Protein AF-A0A101V9L5-F1 (afdb_monomer)

Foldseek 3Di:
DKDKDFLVPDDAQDFFQAFWAALAQRHGLGGHRDGDDPVSSVSVVVVPGGITIGDDDDPDDDDDDDPVVVLLVQQPDPLVSVLVVLQLSLLSRQLNCLLPPAFDDCPSVLVNLVSLLVVLVVDLPNLVVLLLGDDPPCLLQSLLSNLLSLLLNLCVLVVHDPVLNSLLNLLSNQLQSLCSVQDPCLVVPQDDDDPVSVVSSLCSLVSSLVSCCVRPVPDDCSSNLLSNPLQAFQCLPGDDRSDHNPSRDPSSLSSNLSSQLSVQQDDDSHDDHDQNVVSLVVLCVSCVVRRGPNVSSQSSQQSDQSADFQWWFQKPVRWIFTFHAQDGSCNQFTWTQTPPPSDIDTSVVVVPIGGPDTDDDD

Sequence (362 aa):
MYIATQFSKLQKGMKLSKPIRTSVSYSVLLAEGTVINEKHLNYLYNKSLDTIYIKVEDGTLKKVLGDEIKVLDALPDCRTKEAYLDILCTMHNIFTIGREDKEIDFKPVDDVVKKLITEVTISEDMVMQLTSFRSYHEYTLTHSINVALLAVFLGHVLKLPMSLLRIIAYGGLLHDIGKLRVPAEILNKPGPLNEEELVVIRMHPIYGYEMMKEKAPKLDERFLDIILHHHEKTDGSGYPEGISGEDLSLPARIVAVADVYDALSSTRSYRQRMLPHESIEYLFVDACRKHLDEDMVKAFIHGVTIYPAGTKVELTNGQRGSVIGFQEFFPMRPTIRLEDTSEIINLLYMPNVLIKNIIHQS

Nearest PDB structures (foldseek):
  4r8z-assembly1_B  TM=7.663E-01  e=3.887E-09  Pseudomonas aeruginosa PAO1
  4me4-assembly1_B  TM=6.298E-01  e=3.366E-09  Persephonella marina EX-H1
  5z7c-assembly1_A  TM=6.243E-01  e=5.946E-04  Vibrio cholerae O1 biovar El Tor str. N16961
  1jv6-assembly1_A  TM=2.668E-01  e=2.060E+00  Halobacterium salinarum
  1x0i-assembly1_1  TM=2.526E-01  e=3.023E+00  Halobacterium salinarum

Mean predicted aligned error: 12.52 Å

Solvent-accessible surface area (backbone atoms only — not comparable to full-atom values): 20129 Å² total; per-residue (Å²): 123,79,36,82,40,52,64,91,71,72,50,73,71,45,54,33,79,52,53,40,49,44,72,61,77,64,46,77,76,38,57,55,66,42,64,36,40,71,69,56,52,54,57,50,61,77,60,73,59,82,64,46,67,48,48,76,93,78,90,68,91,76,89,81,78,67,71,62,54,66,43,63,74,73,54,93,49,72,66,60,53,53,54,51,51,53,40,51,54,51,50,51,27,51,62,48,39,66,73,44,102,54,74,63,80,56,66,66,52,53,55,37,44,52,49,52,52,50,52,42,76,73,34,67,73,51,51,64,53,57,62,69,55,73,47,93,86,52,57,68,65,54,45,22,50,37,17,13,51,45,18,30,43,41,36,52,72,69,64,53,54,69,74,55,38,50,37,29,26,52,14,24,50,42,30,65,56,9,49,76,78,44,56,66,72,67,78,67,47,91,68,86,74,53,73,70,54,46,55,55,57,60,42,20,23,57,44,20,30,54,50,41,55,69,42,42,72,85,59,69,67,73,26,44,50,20,15,35,37,37,56,34,12,37,68,27,84,30,36,78,85,36,51,32,52,83,78,45,51,68,57,18,48,38,32,28,54,21,42,52,48,47,62,39,53,35,71,48,104,84,41,82,51,42,54,67,68,57,35,49,52,48,49,53,52,36,23,76,68,28,44,38,50,53,66,54,48,52,50,38,52,54,64,47,76,71,62,52,68,67,42,35,34,32,32,65,84,71,50,46,27,30,26,72,40,65,44,90,79,34,44,91,31,36,28,31,33,28,70,90,76,63,48,77,46,52,32,70,84,34,84,90,49,45,82,66,42,78,58,77,86,127

Secondary structure (DSSP, 8-state):
--EEE-GGG--TTPBPSS-EE-TTT--EEE-TTPBP-HHHHHHHHTTT-S-EEE--SSS-----S-TTHHHHTT-S-HHHHHHHHHHHHHHHHHHHHTTTTSPP--HHHHHHHHHHHHHHHH-HHHHHHHHH---SS-HHHHHHHHHHHHHHHHHHHTT--HHHHHHHHHHHHHTTGGGGGS-HHHHT-SS---HHHHHHHHTHHHHHHHHHHHH-TTS-HHHHHHHHHTT--TTS--SSS---GGGS-HHHHHHHHHHHHHHHSS-BTTBPPPPHHHHHHHHHHHHHTTSS-HHHHHHHHHH--SS-TT-EEEETTS-EEEEEEEETTEEEEEEEEETTT--EEEGGG-TT--EEEE----

pLDDT: mean 75.65, std 19.73, range [27.66, 97.5]

Radius of gyration: 22.36 Å; Cα contacts (8 Å, |Δi|>4): 564; chains: 1; bounding box: 67×44×54 Å

Structure (mmCIF, N/CA/C/O backbone):
data_AF-A0A101V9L5-F1
#
_entry.id   AF-A0A101V9L5-F1
#
loop_
_atom_site.group_PDB
_atom_site.id
_atom_site.type_symbol
_atom_site.label_atom_id
_atom_site.label_alt_id
_atom_site.label_comp_id
_atom_site.label_asym_id
_atom_site.label_entity_id
_atom_site.label_seq_id
_atom_site.pdbx_PDB_ins_code
_atom_site.Cartn_x
_atom_site.Cartn_y
_atom_site.Cartn_z
_atom_site.occupancy
_atom_site.B_iso_or_equiv
_atom_site.auth_seq_id
_atom_site.auth_comp_id
_atom_site.auth_asym_id
_atom_site.auth_atom_id
_atom_site.pdbx_PDB_model_num
ATOM 1 N N . MET A 1 1 ? 17.833 10.496 18.470 1.00 28.59 1 MET A N 1
ATOM 2 C CA . MET A 1 1 ? 17.089 11.650 17.928 1.00 28.59 1 MET A CA 1
ATOM 3 C C . MET A 1 1 ? 17.929 12.394 16.896 1.00 28.59 1 MET A C 1
ATOM 5 O O . MET A 1 1 ? 18.833 13.145 17.253 1.00 28.59 1 MET A O 1
ATOM 9 N N . TYR A 1 2 ? 17.683 12.104 15.621 1.00 30.62 2 TYR A N 1
ATOM 10 C CA . TYR A 1 2 ? 18.254 12.825 14.484 1.00 30.62 2 TYR A CA 1
ATOM 11 C C . TYR A 1 2 ? 17.473 14.123 14.287 1.00 30.62 2 TYR A C 1
ATOM 13 O O . TYR A 1 2 ? 16.249 14.119 14.383 1.00 30.62 2 TYR A O 1
ATOM 21 N N . ILE A 1 3 ? 18.168 15.224 14.029 1.00 32.09 3 ILE A N 1
ATOM 22 C CA . ILE A 1 3 ? 17.556 16.496 13.659 1.00 32.09 3 ILE A CA 1
ATOM 23 C C . ILE A 1 3 ? 17.945 16.747 12.203 1.00 32.09 3 ILE A C 1
ATOM 25 O O . ILE A 1 3 ? 19.130 16.846 11.877 1.00 32.09 3 ILE A O 1
ATOM 29 N N . ALA A 1 4 ? 16.950 16.827 11.320 1.00 34.88 4 ALA A N 1
ATOM 30 C CA . ALA A 1 4 ? 17.141 17.429 10.010 1.00 34.88 4 ALA A CA 1
ATOM 31 C C . ALA A 1 4 ? 17.492 18.904 10.233 1.00 34.88 4 ALA A C 1
ATOM 33 O O . ALA A 1 4 ? 16.768 19.639 10.910 1.00 34.88 4 ALA A O 1
ATOM 34 N N . THR A 1 5 ? 18.641 19.330 9.729 1.00 39.50 5 THR A N 1
ATOM 35 C CA . THR A 1 5 ? 19.092 20.707 9.862 1.00 39.50 5 THR A CA 1
ATOM 36 C C . THR A 1 5 ? 19.497 21.214 8.490 1.00 39.50 5 THR A C 1
ATOM 38 O O . THR A 1 5 ? 20.197 20.529 7.743 1.00 39.50 5 THR A O 1
ATOM 41 N N . 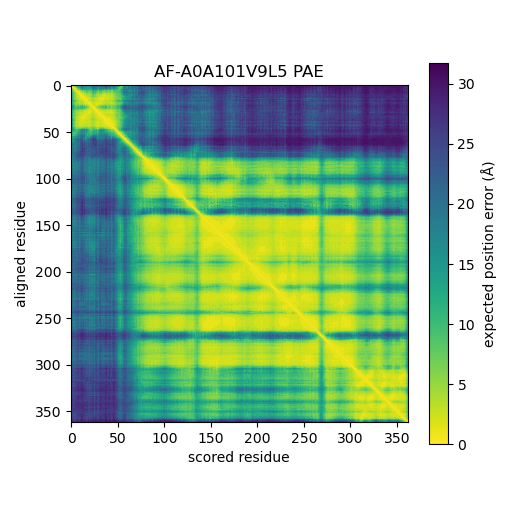GLN A 1 6 ? 19.066 22.423 8.127 1.00 44.72 6 GLN A N 1
ATOM 42 C CA . GLN A 1 6 ? 19.682 23.070 6.976 1.00 44.72 6 GLN A CA 1
ATOM 43 C C . GLN A 1 6 ? 21.151 23.323 7.279 1.00 44.72 6 GLN A C 1
ATOM 45 O O . GLN A 1 6 ? 21.532 23.618 8.418 1.00 44.72 6 GLN A O 1
ATOM 50 N N . PHE A 1 7 ? 21.960 23.273 6.224 1.00 51.03 7 PHE A N 1
ATOM 51 C CA . PHE A 1 7 ? 23.372 23.625 6.263 1.00 51.03 7 PHE A CA 1
ATOM 52 C C . PHE A 1 7 ? 23.638 24.938 7.036 1.00 51.03 7 PHE A C 1
ATOM 54 O O . PHE A 1 7 ? 24.602 25.029 7.792 1.00 51.03 7 PHE A O 1
ATOM 61 N N . SER A 1 8 ? 22.720 25.909 6.945 1.00 49.88 8 SER A N 1
ATOM 62 C CA . SER A 1 8 ? 22.754 27.216 7.622 1.00 49.88 8 SER A CA 1
ATOM 63 C C . SER A 1 8 ? 22.844 27.179 9.157 1.00 49.88 8 SER A C 1
ATOM 65 O O . SER A 1 8 ? 23.142 28.199 9.777 1.00 49.88 8 SER A O 1
ATOM 67 N N . LYS A 1 9 ? 22.601 26.028 9.791 1.00 54.06 9 LYS A N 1
ATOM 68 C CA . LYS A 1 9 ? 22.605 25.860 11.254 1.00 54.06 9 LYS A CA 1
ATOM 69 C C . LYS A 1 9 ? 23.823 25.137 11.820 1.00 54.06 9 LYS A C 1
ATOM 71 O O . LYS A 1 9 ? 23.956 25.047 13.040 1.00 54.06 9 LYS A O 1
ATOM 76 N N . LEU A 1 10 ? 24.681 24.587 10.968 1.00 64.12 10 LEU A N 1
ATOM 77 C CA . LEU A 1 10 ? 25.942 23.992 11.396 1.00 64.12 10 LEU A CA 1
ATOM 78 C C . LEU A 1 10 ? 26.853 25.093 11.948 1.00 64.12 10 LEU A C 1
ATOM 80 O O . LEU A 1 10 ? 27.191 26.039 11.241 1.00 64.12 10 LEU A O 1
ATOM 84 N N . GLN A 1 11 ? 27.271 24.964 13.207 1.00 64.75 11 GLN A N 1
ATOM 85 C CA . GLN A 1 11 ? 28.176 25.920 13.842 1.00 64.75 11 GLN A CA 1
ATOM 86 C C . GLN A 1 11 ? 29.507 25.268 14.198 1.00 64.75 11 GLN A C 1
ATOM 88 O O . GLN A 1 11 ? 29.605 24.076 14.503 1.00 64.75 11 GLN A O 1
ATOM 93 N N . LYS A 1 12 ? 30.552 26.091 14.176 1.00 73.75 12 LYS A N 1
ATOM 94 C CA . LYS A 1 12 ? 31.882 25.729 14.659 1.00 73.75 12 LYS A CA 1
ATOM 95 C C . LYS A 1 12 ? 31.795 25.228 16.105 1.00 73.75 12 LYS A C 1
ATOM 97 O O . LYS A 1 12 ? 31.137 25.844 16.935 1.00 73.75 12 LYS A O 1
ATOM 102 N N . GLY A 1 13 ? 32.477 24.125 16.397 1.00 64.94 13 GLY A N 1
ATOM 103 C CA . GLY A 1 13 ? 32.522 23.512 17.727 1.00 64.94 13 GLY A CA 1
ATOM 104 C C . GLY A 1 13 ? 31.500 22.398 17.962 1.00 64.94 13 GLY A C 1
ATOM 105 O O . GLY A 1 13 ? 31.660 21.643 18.915 1.00 64.94 13 GLY A O 1
ATOM 106 N N . MET A 1 14 ? 30.506 22.222 17.084 1.00 68.81 14 MET A N 1
ATOM 107 C CA . MET A 1 14 ? 29.594 21.075 17.162 1.00 68.81 14 MET A CA 1
ATOM 108 C C . MET A 1 14 ? 30.342 19.767 16.875 1.00 68.81 14 MET A C 1
ATOM 110 O O . MET A 1 14 ? 31.134 19.704 15.935 1.00 68.81 14 MET A O 1
ATOM 114 N N . LYS A 1 15 ? 30.083 18.709 17.649 1.00 63.47 15 LYS A N 1
ATOM 115 C CA . LYS A 1 15 ? 30.624 17.367 17.397 1.00 63.47 15 LYS A CA 1
ATOM 116 C C . LYS A 1 15 ? 29.578 16.499 16.709 1.00 63.47 15 LYS A C 1
ATOM 118 O O . LYS A 1 15 ? 28.454 16.370 17.183 1.00 63.47 15 LYS A O 1
ATOM 123 N N . LEU A 1 16 ? 29.955 15.880 15.597 1.00 56.28 16 LEU A N 1
ATOM 124 C CA . LEU A 1 16 ? 29.084 14.965 14.875 1.00 56.28 16 LEU A CA 1
ATOM 125 C C . LEU A 1 16 ? 28.926 13.656 15.647 1.00 56.28 16 LEU A C 1
ATOM 127 O O . LEU A 1 16 ? 29.912 12.993 15.955 1.00 56.28 16 LEU A O 1
ATOM 131 N N . SER A 1 17 ? 27.689 13.239 15.904 1.00 45.34 17 SER A N 1
ATOM 132 C CA . SER A 1 17 ? 27.408 11.929 16.505 1.00 45.34 17 SER A CA 1
ATOM 133 C C . SER A 1 17 ? 27.204 10.811 15.477 1.00 45.34 17 SER A C 1
ATOM 135 O O . SER A 1 17 ? 26.990 9.679 15.881 1.00 45.34 17 SER A O 1
ATOM 137 N N . LYS A 1 18 ? 27.154 11.146 14.181 1.00 48.12 18 LYS A N 1
ATOM 138 C CA . LYS A 1 18 ? 26.962 10.279 13.002 1.00 48.12 18 LYS A CA 1
ATOM 139 C C . LYS A 1 18 ? 27.674 10.950 11.813 1.00 48.12 18 LYS A C 1
ATOM 141 O O . LYS A 1 18 ? 27.841 12.171 11.851 1.00 48.12 18 LYS A O 1
ATOM 146 N N . PRO A 1 19 ? 28.103 10.218 10.771 1.00 53.34 19 PRO A N 1
ATOM 147 C CA . PRO A 1 19 ? 28.788 10.830 9.635 1.00 53.34 19 PRO A CA 1
ATOM 148 C C . PRO A 1 19 ? 27.843 11.716 8.804 1.00 53.34 19 PRO A C 1
ATOM 150 O O . PRO A 1 19 ? 26.699 11.333 8.563 1.00 53.34 19 PRO A O 1
ATOM 153 N N . ILE A 1 20 ? 28.332 12.857 8.305 1.00 62.53 20 ILE A N 1
ATOM 154 C CA . ILE A 1 20 ? 27.652 13.627 7.250 1.00 62.53 20 ILE A CA 1
ATOM 155 C C . ILE A 1 20 ? 27.965 12.962 5.916 1.00 62.53 20 ILE A C 1
ATOM 157 O O . ILE A 1 20 ? 29.125 12.673 5.614 1.00 62.53 20 ILE A O 1
ATOM 161 N N . ARG A 1 21 ? 26.931 12.729 5.114 1.00 53.72 21 ARG A N 1
ATOM 162 C CA . ARG A 1 21 ? 27.025 12.063 3.817 1.00 53.72 21 ARG A CA 1
ATOM 163 C C . ARG A 1 21 ? 26.394 12.922 2.733 1.00 53.72 21 ARG A C 1
ATOM 165 O O . ARG A 1 21 ? 25.519 13.733 3.020 1.00 53.72 21 ARG A O 1
ATOM 172 N N . THR A 1 22 ? 26.835 12.748 1.494 1.00 47.25 22 THR A N 1
ATOM 173 C CA . THR A 1 22 ? 26.142 13.324 0.332 1.00 47.25 22 THR A CA 1
ATOM 174 C C . THR A 1 22 ? 24.750 12.706 0.195 1.00 47.25 22 THR A C 1
ATOM 176 O O . THR A 1 22 ? 24.649 11.480 0.253 1.00 47.25 22 THR A O 1
ATOM 179 N N . SER A 1 23 ? 23.720 13.511 -0.073 1.00 40.12 23 SER A N 1
ATOM 180 C CA . SER A 1 23 ? 22.360 13.031 -0.386 1.00 40.12 23 SER A CA 1
ATOM 181 C C . SER A 1 23 ? 22.283 12.219 -1.685 1.00 40.12 23 SER A C 1
ATOM 183 O O . SER A 1 23 ? 21.380 11.418 -1.854 1.00 40.12 23 SER A O 1
ATOM 185 N N . VAL A 1 24 ? 23.244 12.408 -2.595 1.00 35.47 24 VAL A N 1
ATOM 186 C CA . VAL A 1 24 ? 23.243 11.774 -3.924 1.00 35.47 24 VAL A CA 1
ATOM 187 C C . VAL A 1 24 ? 24.017 10.450 -3.938 1.00 35.47 24 VAL A C 1
ATOM 189 O O . VAL A 1 24 ? 23.495 9.433 -4.370 1.00 35.47 24 VAL A O 1
ATOM 192 N N . SER A 1 25 ? 25.265 10.424 -3.452 1.00 37.31 25 SER A N 1
ATOM 193 C CA . SER A 1 25 ? 26.145 9.242 -3.558 1.00 37.31 25 SER A CA 1
ATOM 194 C C . SER A 1 25 ? 26.409 8.516 -2.236 1.00 37.31 25 SER A C 1
ATOM 196 O O . SER A 1 25 ? 27.226 7.599 -2.188 1.00 37.31 25 SER A O 1
ATOM 198 N N . TYR A 1 26 ? 25.781 8.958 -1.141 1.00 41.81 26 TYR A N 1
ATOM 199 C CA . TYR A 1 26 ? 25.999 8.484 0.235 1.00 41.81 26 TYR A CA 1
ATOM 200 C C . TYR A 1 26 ? 27.468 8.413 0.708 1.00 41.81 26 TYR A C 1
ATOM 202 O O . TYR A 1 26 ? 27.779 7.817 1.748 1.00 41.81 26 TYR A O 1
ATOM 210 N N . SER A 1 27 ? 28.381 9.055 -0.024 1.00 47.84 27 SER A N 1
ATOM 211 C CA . SER A 1 27 ? 29.794 9.156 0.324 1.00 47.84 27 SER A CA 1
ATOM 212 C C . SER A 1 27 ? 29.958 9.948 1.618 1.00 47.84 27 SER A C 1
ATOM 214 O O . SER A 1 27 ? 29.274 10.951 1.840 1.00 47.84 27 SER A O 1
ATOM 216 N N . VAL A 1 28 ? 30.828 9.470 2.510 1.00 59.12 28 VAL A N 1
ATOM 217 C CA . VAL A 1 28 ? 31.095 10.142 3.786 1.00 59.12 28 VA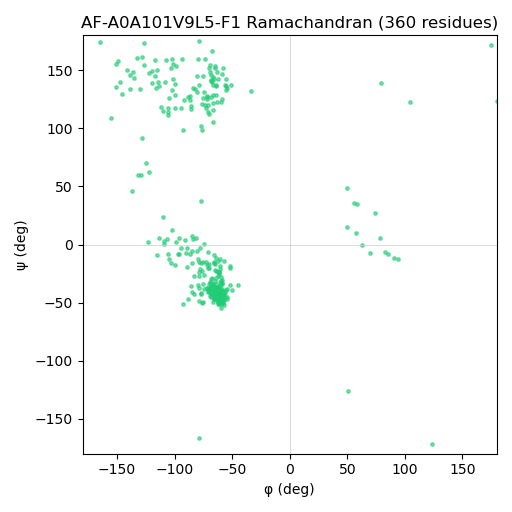L A CA 1
ATOM 218 C C . VAL A 1 28 ? 31.855 11.431 3.502 1.00 59.12 28 VAL A C 1
ATOM 220 O O . VAL A 1 28 ? 33.004 11.399 3.073 1.00 59.12 28 VAL A O 1
ATOM 223 N N . LEU A 1 29 ? 31.200 12.560 3.758 1.00 68.81 29 LEU A N 1
ATOM 224 C CA . LEU A 1 29 ? 31.785 13.893 3.675 1.00 68.81 29 LEU A CA 1
ATOM 225 C C . LEU A 1 29 ? 32.539 14.231 4.956 1.00 68.81 29 LEU A C 1
ATOM 227 O O . LEU A 1 29 ? 33.638 14.770 4.897 1.00 68.81 29 LEU A O 1
ATOM 231 N N . LEU A 1 30 ? 31.956 13.898 6.111 1.00 74.38 30 LEU A N 1
ATOM 232 C CA . LEU A 1 30 ? 32.592 14.031 7.421 1.00 74.38 30 LEU A CA 1
ATOM 233 C C . LEU A 1 30 ? 32.261 12.802 8.261 1.00 74.38 30 LEU A C 1
ATOM 235 O O . LEU A 1 30 ? 31.108 12.381 8.320 1.00 74.38 30 LEU A O 1
ATOM 239 N N . ALA A 1 31 ? 33.264 12.221 8.911 1.00 72.69 31 ALA A N 1
ATOM 240 C CA . ALA A 1 31 ? 33.088 11.020 9.716 1.00 72.69 31 ALA A CA 1
ATOM 241 C C . ALA A 1 31 ? 32.369 11.311 11.044 1.00 72.69 31 ALA A C 1
ATOM 243 O O . ALA A 1 31 ? 32.361 12.439 11.547 1.00 72.69 31 ALA A O 1
ATOM 244 N N . GLU A 1 32 ? 31.794 10.271 11.641 1.00 67.31 32 GLU A N 1
ATOM 245 C CA . GLU A 1 32 ? 31.311 10.316 13.021 1.00 67.31 32 GLU A CA 1
ATOM 246 C C . GLU A 1 32 ? 32.424 10.752 13.986 1.00 67.31 32 GLU A C 1
ATOM 248 O O . GLU A 1 32 ? 33.592 10.415 13.808 1.00 67.31 32 GLU A O 1
ATOM 253 N N . GLY A 1 33 ? 32.071 11.545 14.996 1.00 61.81 33 GLY A N 1
ATOM 254 C CA . GLY A 1 33 ? 33.006 12.104 15.969 1.00 61.81 33 GLY A CA 1
ATOM 255 C C . GLY A 1 33 ? 33.731 13.370 15.507 1.00 61.81 33 GLY A C 1
ATOM 256 O O . GLY A 1 33 ? 34.419 13.987 16.322 1.00 61.81 33 GLY A O 1
ATOM 257 N N . THR A 1 34 ? 33.566 13.792 14.246 1.00 76.06 34 THR A N 1
ATOM 258 C CA . THR A 1 34 ? 34.209 15.004 13.713 1.00 76.06 34 THR A CA 1
ATOM 259 C C . THR A 1 34 ? 33.699 16.253 14.426 1.00 76.06 34 THR A C 1
ATOM 261 O O . THR A 1 34 ? 32.494 16.490 14.493 1.00 76.06 34 THR A O 1
ATOM 264 N N . VAL A 1 35 ? 34.614 17.092 14.910 1.00 80.12 35 VAL A N 1
ATOM 265 C CA . VAL A 1 35 ? 34.286 18.427 15.428 1.00 80.12 35 VAL A CA 1
ATOM 266 C C . VAL A 1 35 ? 34.286 19.427 14.270 1.00 80.12 35 VAL A C 1
ATOM 268 O O . VAL A 1 35 ? 35.259 19.544 13.519 1.00 80.12 35 VAL A O 1
ATOM 271 N N . ILE A 1 36 ? 33.175 20.134 14.090 1.00 77.06 36 ILE A N 1
ATOM 272 C CA . ILE A 1 36 ? 32.962 21.077 12.994 1.00 77.06 36 ILE A CA 1
ATOM 273 C C . ILE A 1 36 ? 33.880 22.290 13.161 1.00 77.06 36 ILE A C 1
ATOM 275 O O . ILE A 1 36 ? 33.894 22.954 14.198 1.00 77.06 36 ILE A O 1
ATOM 279 N N . ASN A 1 37 ? 34.642 22.591 12.111 1.00 79.88 37 ASN A N 1
ATOM 280 C CA . ASN A 1 37 ? 35.512 23.758 12.012 1.00 79.88 37 ASN A CA 1
ATOM 281 C C . ASN A 1 37 ? 35.190 24.541 10.725 1.00 79.88 37 ASN A C 1
ATOM 283 O O . ASN A 1 37 ? 34.407 24.089 9.892 1.00 79.88 37 ASN A O 1
ATOM 287 N N . GLU A 1 38 ? 35.804 25.709 10.543 1.00 79.12 38 GLU A N 1
ATOM 288 C CA . GLU A 1 38 ? 35.559 26.566 9.370 1.00 79.12 38 GLU A CA 1
ATOM 289 C C . GLU A 1 38 ? 35.874 25.882 8.032 1.00 79.12 38 GLU A C 1
ATOM 291 O O . GLU A 1 38 ? 35.169 26.109 7.052 1.00 79.12 38 GLU A O 1
ATOM 296 N N . LYS A 1 39 ? 36.872 24.988 7.978 1.00 79.25 39 LYS A N 1
ATOM 297 C CA . LYS A 1 39 ? 37.177 24.224 6.758 1.00 79.25 39 LYS A CA 1
ATOM 298 C C . LYS A 1 39 ? 36.058 23.239 6.426 1.00 79.25 39 LYS A C 1
ATOM 300 O O . LYS A 1 39 ? 35.711 23.109 5.259 1.00 79.25 39 LYS A O 1
ATOM 305 N N . HIS A 1 40 ? 35.476 22.587 7.434 1.00 79.38 40 HIS A N 1
ATOM 306 C CA . HIS A 1 40 ? 34.327 21.695 7.266 1.00 79.38 40 HIS A CA 1
ATOM 307 C C . HIS A 1 40 ? 33.088 22.458 6.782 1.00 79.38 40 HIS A C 1
ATOM 309 O O . HIS A 1 40 ? 32.419 21.997 5.863 1.00 79.38 40 HIS A O 1
ATOM 315 N N . LEU A 1 41 ? 32.814 23.642 7.341 1.00 72.56 41 LEU A N 1
ATOM 316 C CA . LEU A 1 41 ? 31.700 24.490 6.902 1.00 72.56 41 LEU A CA 1
ATOM 317 C C . LEU A 1 41 ? 31.881 24.932 5.445 1.00 72.56 41 LEU A C 1
ATOM 319 O O . LEU A 1 41 ? 30.993 24.716 4.629 1.00 72.56 41 LEU A O 1
ATOM 323 N N . ASN A 1 42 ? 33.054 25.454 5.083 1.00 72.00 42 ASN A N 1
ATOM 324 C CA . ASN A 1 42 ? 33.331 25.873 3.706 1.00 72.00 42 ASN A CA 1
ATOM 325 C C . ASN A 1 42 ? 33.296 24.694 2.719 1.00 72.00 42 ASN A C 1
ATOM 327 O O . ASN A 1 42 ? 32.789 24.829 1.607 1.00 72.00 42 ASN A O 1
ATOM 331 N N . TYR A 1 43 ? 33.806 23.528 3.125 1.00 70.94 43 TYR A N 1
ATOM 332 C CA . TYR A 1 43 ? 33.764 22.304 2.324 1.00 70.94 43 TYR A CA 1
ATOM 333 C C . TYR A 1 43 ? 32.329 21.863 2.015 1.00 70.94 43 TYR A C 1
ATOM 335 O O . TYR A 1 43 ? 32.022 21.531 0.873 1.00 70.94 43 TYR A O 1
ATOM 343 N N . LEU A 1 44 ? 31.450 21.894 3.017 1.00 67.38 44 LEU A N 1
ATOM 344 C CA . LEU A 1 44 ? 30.040 21.541 2.870 1.00 67.38 44 LEU A CA 1
ATOM 345 C C . LEU A 1 44 ? 29.244 22.611 2.092 1.00 67.38 44 LEU A C 1
ATOM 347 O O . LEU A 1 44 ? 28.417 22.246 1.261 1.00 67.38 44 LEU A O 1
ATOM 351 N N . TYR A 1 45 ? 29.533 23.905 2.288 1.00 63.12 45 TYR A N 1
ATOM 352 C CA . TYR A 1 45 ? 28.904 25.017 1.553 1.00 63.12 45 TYR A CA 1
ATOM 353 C C . TYR A 1 45 ? 29.155 24.923 0.043 1.00 63.12 45 TYR A C 1
ATOM 355 O O . TYR A 1 45 ? 28.235 25.041 -0.761 1.00 63.12 45 TYR A O 1
ATOM 363 N N . ASN A 1 46 ? 30.394 24.613 -0.347 1.00 58.94 46 ASN A N 1
ATOM 364 C CA . ASN A 1 46 ? 30.793 24.480 -1.751 1.00 58.94 46 ASN A CA 1
ATOM 365 C C . ASN A 1 46 ? 30.218 23.232 -2.449 1.00 58.94 46 ASN A C 1
ATOM 367 O O . ASN A 1 46 ? 30.421 23.059 -3.649 1.00 58.94 46 ASN A O 1
ATOM 371 N N . LYS A 1 47 ? 29.549 22.336 -1.712 1.00 58.50 47 LYS A N 1
ATOM 372 C CA . LYS A 1 47 ? 28.947 21.105 -2.242 1.00 58.50 47 LYS A CA 1
ATOM 373 C C . LYS A 1 47 ? 27.442 21.218 -2.514 1.00 58.50 47 LYS A C 1
ATOM 375 O O . LYS A 1 47 ? 26.873 20.218 -2.934 1.00 58.50 47 LYS A O 1
ATOM 380 N N . SER A 1 48 ? 26.827 22.391 -2.309 1.00 46.56 48 SER A N 1
ATOM 381 C CA . SER A 1 48 ? 25.403 22.657 -2.602 1.00 46.56 48 SER A CA 1
ATOM 382 C C . SER A 1 48 ? 24.456 21.596 -2.023 1.00 46.56 48 SER A C 1
ATOM 384 O O . SER A 1 48 ? 23.623 21.037 -2.726 1.00 46.56 48 SER A O 1
ATOM 386 N N . LEU A 1 49 ? 24.632 21.261 -0.742 1.00 47.81 49 LEU A N 1
ATOM 387 C CA . LEU A 1 49 ? 23.796 20.273 -0.057 1.00 47.81 49 LEU A CA 1
ATOM 388 C C . LEU A 1 49 ? 22.537 20.946 0.499 1.00 47.81 49 LEU A C 1
ATOM 390 O O . LEU A 1 49 ? 22.635 21.770 1.409 1.00 47.81 49 LEU A O 1
ATOM 394 N N . ASP A 1 50 ? 21.367 20.549 0.001 1.00 37.00 50 ASP A N 1
ATOM 395 C CA . ASP A 1 50 ? 20.082 21.120 0.424 1.00 37.00 50 ASP A CA 1
ATOM 396 C C . ASP A 1 50 ? 19.591 20.577 1.782 1.00 37.00 50 ASP A C 1
ATOM 398 O O . AS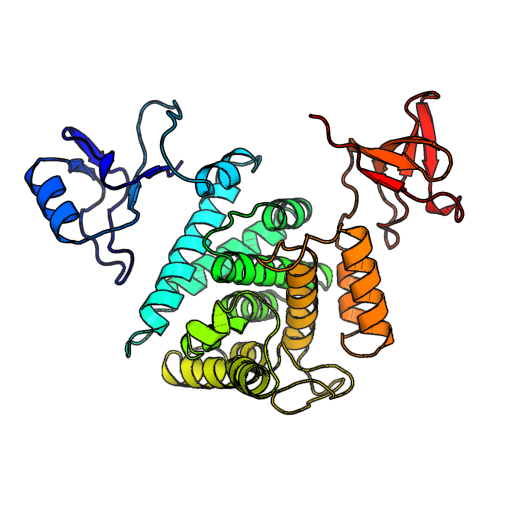P A 1 50 ? 18.799 21.229 2.465 1.00 37.00 50 ASP A O 1
ATOM 402 N N . THR A 1 51 ? 20.068 19.411 2.247 1.00 36.69 51 THR A N 1
ATOM 403 C CA . THR A 1 51 ? 19.639 18.821 3.536 1.00 36.69 51 THR A CA 1
ATOM 404 C C . THR A 1 51 ? 20.724 17.957 4.189 1.00 36.69 51 THR A C 1
ATOM 406 O O . THR A 1 51 ? 21.381 17.158 3.524 1.00 36.69 51 THR A O 1
ATOM 409 N N . ILE A 1 52 ? 20.927 18.109 5.509 1.00 38.25 52 ILE A N 1
ATOM 410 C CA . ILE A 1 52 ? 21.885 17.329 6.315 1.00 38.25 52 ILE A CA 1
ATOM 411 C C . ILE A 1 52 ? 21.222 16.893 7.638 1.00 38.25 52 ILE A C 1
ATOM 413 O O . ILE A 1 52 ? 20.468 17.650 8.245 1.00 38.25 52 ILE A O 1
ATOM 417 N N . TYR A 1 53 ? 21.536 15.688 8.127 1.00 38.81 53 TYR A N 1
ATOM 418 C CA . TYR A 1 53 ? 21.028 15.149 9.398 1.00 38.81 53 TYR A CA 1
ATOM 419 C C . TYR A 1 53 ? 22.104 15.180 10.497 1.00 38.81 53 TYR A C 1
ATOM 421 O O . TYR A 1 53 ? 23.194 14.642 10.302 1.00 38.81 53 TYR A O 1
ATOM 429 N N . ILE A 1 54 ? 21.822 15.791 11.660 1.00 35.88 54 ILE A N 1
ATOM 430 C CA . ILE A 1 54 ? 22.771 15.923 12.792 1.00 35.88 54 ILE A CA 1
ATOM 431 C C . ILE A 1 54 ? 22.049 15.752 14.147 1.00 35.88 54 ILE A C 1
ATOM 433 O O . ILE A 1 54 ? 20.878 16.089 14.273 1.00 35.88 54 ILE A O 1
ATOM 437 N N . LYS A 1 55 ? 22.729 15.241 15.185 1.00 39.44 55 LYS A N 1
ATOM 438 C CA . LYS A 1 55 ? 22.249 15.167 16.587 1.00 39.44 55 LYS A CA 1
ATOM 439 C C . LYS A 1 55 ? 22.875 16.286 17.434 1.00 39.44 55 LYS A C 1
ATOM 441 O O . LYS A 1 55 ? 24.061 16.559 17.271 1.00 39.44 55 LYS A O 1
ATOM 446 N N . VAL A 1 56 ? 22.123 16.874 18.370 1.00 35.25 56 VAL A N 1
ATOM 447 C CA . VAL A 1 56 ? 22.619 17.876 19.343 1.00 35.25 56 VAL A CA 1
ATOM 448 C C . VAL A 1 56 ? 22.487 17.334 20.775 1.00 35.25 56 VAL A C 1
ATOM 450 O O . VAL A 1 56 ? 21.562 16.575 21.060 1.00 35.25 56 VAL A O 1
ATOM 453 N N . GLU A 1 57 ? 23.434 17.681 21.654 1.00 34.44 57 GLU A N 1
ATOM 454 C CA . GLU A 1 57 ? 23.658 17.048 22.968 1.00 34.44 57 GLU A CA 1
ATOM 455 C C . GLU A 1 57 ? 22.668 17.438 24.085 1.00 34.44 57 GLU A C 1
ATOM 457 O O . GLU A 1 57 ? 22.568 16.699 25.057 1.00 34.44 57 GLU A O 1
ATOM 462 N N . ASP A 1 58 ? 21.886 18.516 23.955 1.00 31.92 58 ASP A N 1
ATOM 463 C CA . ASP A 1 58 ? 21.277 19.174 25.132 1.00 31.92 58 ASP A CA 1
ATOM 464 C C . ASP A 1 58 ? 19.746 19.027 25.282 1.00 31.92 58 ASP A C 1
ATOM 466 O O . ASP A 1 58 ? 19.070 19.866 25.879 1.00 31.92 58 ASP A O 1
ATOM 470 N N . GLY A 1 59 ? 19.156 17.980 24.693 1.00 34.81 59 GLY A N 1
ATOM 471 C CA . GLY A 1 59 ? 17.761 17.567 24.949 1.00 34.81 59 GLY A CA 1
ATOM 472 C C . GLY A 1 59 ? 16.647 18.566 24.583 1.00 34.81 59 GLY A C 1
ATOM 473 O O . GLY A 1 59 ? 15.473 18.245 24.738 1.00 34.81 59 GLY A O 1
ATOM 474 N N . THR A 1 60 ? 16.977 19.752 24.067 1.00 27.97 60 THR A N 1
ATOM 475 C CA . THR A 1 60 ? 16.011 20.818 23.776 1.00 27.97 60 THR A CA 1
ATOM 476 C C . THR A 1 60 ? 15.849 21.005 22.265 1.00 27.97 60 THR A C 1
ATOM 478 O O . THR A 1 60 ? 16.770 21.446 21.576 1.00 27.97 60 THR A O 1
ATOM 481 N N . LEU A 1 61 ? 14.652 20.714 21.742 1.00 32.69 61 LEU A N 1
ATOM 482 C CA . LEU A 1 61 ? 14.226 21.070 20.384 1.00 32.69 61 LEU A CA 1
ATOM 483 C C . LEU A 1 61 ? 14.117 22.598 20.272 1.00 32.69 61 LEU A C 1
ATOM 485 O O . LEU A 1 61 ? 13.165 23.197 20.772 1.00 32.69 61 LEU A O 1
ATOM 489 N N . LYS A 1 62 ? 15.067 23.255 19.596 1.00 27.66 62 LYS A N 1
ATOM 490 C CA . LYS A 1 62 ? 14.888 24.649 19.163 1.00 27.66 62 LYS A CA 1
ATOM 491 C C . LYS A 1 62 ? 14.636 24.728 17.661 1.00 27.66 62 LYS A C 1
ATOM 493 O O . LYS A 1 62 ? 15.501 24.455 16.827 1.00 27.66 62 LYS A O 1
ATOM 498 N N . LYS A 1 63 ? 13.386 25.111 17.382 1.00 28.22 63 LYS A N 1
ATOM 499 C CA . LYS A 1 63 ? 12.760 25.478 16.108 1.00 28.22 63 LYS A CA 1
ATOM 500 C C . LYS A 1 63 ? 13.751 26.169 15.176 1.00 28.22 63 LYS A C 1
ATOM 502 O O . LYS A 1 63 ? 14.436 27.085 15.610 1.00 28.22 63 LYS A O 1
ATOM 507 N N . VAL A 1 64 ? 13.788 25.730 13.915 1.00 28.64 64 VAL A N 1
ATOM 508 C CA . VAL A 1 64 ? 13.927 26.551 12.692 1.00 28.64 64 VAL A CA 1
ATOM 509 C C . VAL A 1 64 ? 13.915 25.558 11.508 1.00 28.64 64 VAL A C 1
ATOM 511 O O . VAL A 1 64 ? 14.745 24.655 11.491 1.00 28.64 64 VAL A O 1
ATOM 514 N N . LEU A 1 65 ? 12.976 25.761 10.572 1.00 27.72 65 LEU A N 1
ATOM 515 C CA . LEU A 1 65 ? 12.845 25.219 9.196 1.00 27.72 65 LEU A CA 1
ATOM 516 C C . LEU A 1 65 ? 11.819 24.111 8.911 1.00 27.72 65 LEU A C 1
ATOM 518 O O . LEU A 1 65 ? 11.917 23.013 9.439 1.00 27.72 65 LEU A O 1
ATOM 522 N N . GLY A 1 66 ? 10.932 24.439 7.960 1.00 33.78 66 GLY A N 1
ATOM 523 C CA . GLY A 1 66 ? 10.233 23.524 7.049 1.00 33.78 66 GLY A CA 1
ATOM 524 C C . GLY A 1 66 ? 9.026 22.767 7.603 1.00 33.78 66 GLY A C 1
ATOM 525 O O . GLY A 1 66 ? 9.064 22.243 8.712 1.00 33.78 66 GLY A O 1
ATOM 526 N N . ASP A 1 67 ? 7.964 22.656 6.793 1.00 32.78 67 ASP A N 1
ATOM 527 C CA . ASP A 1 67 ? 6.750 21.875 7.099 1.00 32.78 67 ASP A CA 1
ATOM 528 C C . ASP A 1 67 ? 7.015 20.369 7.317 1.00 32.78 67 ASP A C 1
ATOM 530 O O . ASP A 1 67 ? 6.171 19.668 7.868 1.00 32.78 67 ASP A O 1
ATOM 534 N N . GLU A 1 68 ? 8.205 19.875 6.970 1.00 37.34 68 GLU A N 1
ATOM 535 C CA . GLU A 1 68 ? 8.655 18.495 7.196 1.00 37.34 68 GLU A CA 1
ATOM 536 C C . GLU A 1 68 ? 8.870 18.146 8.679 1.00 37.34 68 GLU A C 1
ATOM 538 O O . GLU A 1 68 ? 8.629 17.009 9.078 1.00 37.34 68 GLU A O 1
ATOM 543 N N . ILE A 1 69 ? 9.231 19.111 9.539 1.00 34.59 69 ILE A N 1
ATOM 544 C CA . ILE A 1 69 ? 9.419 18.851 10.982 1.00 34.59 69 ILE A CA 1
ATOM 545 C C . ILE A 1 69 ? 8.074 18.672 11.710 1.00 34.59 69 ILE A C 1
ATOM 547 O O . ILE A 1 69 ? 8.006 17.925 12.685 1.00 34.59 69 ILE A O 1
ATOM 551 N N . LYS A 1 70 ? 6.973 19.254 11.206 1.00 34.34 70 LYS A N 1
ATOM 552 C CA . LYS A 1 70 ? 5.634 19.064 11.805 1.00 34.34 70 LYS A CA 1
ATOM 553 C C . LYS A 1 70 ? 5.178 17.598 11.778 1.00 34.34 70 LYS A C 1
ATOM 555 O O . LYS A 1 70 ? 4.382 17.196 12.619 1.00 34.34 70 LYS A O 1
ATOM 560 N N . VAL A 1 71 ? 5.697 16.807 10.837 1.00 38.66 71 VAL A N 1
ATOM 561 C CA . VAL A 1 71 ? 5.388 15.379 10.649 1.00 38.66 71 VAL A CA 1
ATOM 562 C C . VAL A 1 71 ? 5.974 14.520 11.776 1.00 38.66 71 VAL A C 1
ATOM 564 O O . VAL A 1 71 ? 5.363 13.543 12.200 1.00 38.66 71 VAL A O 1
ATOM 567 N N . LEU A 1 72 ? 7.142 14.901 12.302 1.00 39.84 72 LEU A N 1
ATOM 568 C CA . LEU A 1 72 ? 7.886 14.121 13.295 1.00 39.84 72 LEU A CA 1
ATOM 569 C C . LEU A 1 72 ? 7.392 14.334 14.726 1.00 39.84 72 LEU A C 1
ATOM 571 O O . LEU A 1 72 ? 7.532 13.430 15.547 1.00 39.84 72 LEU A O 1
ATOM 575 N N . ASP A 1 73 ? 6.811 15.488 15.049 1.00 38.41 73 ASP A N 1
ATOM 576 C CA . ASP A 1 73 ? 6.358 15.795 16.413 1.00 38.41 73 ASP A CA 1
ATOM 577 C C . ASP A 1 73 ? 5.116 14.989 16.832 1.00 38.41 73 ASP A C 1
ATOM 579 O O . ASP A 1 73 ? 4.889 14.799 18.024 1.00 38.41 73 ASP A O 1
ATOM 583 N N . ALA A 1 74 ? 4.357 14.450 15.874 1.00 41.31 74 ALA A N 1
ATOM 584 C CA . ALA A 1 74 ? 3.085 13.778 16.130 1.00 41.31 74 ALA A CA 1
ATOM 585 C C . ALA A 1 74 ? 3.178 12.236 16.236 1.00 41.31 74 ALA A C 1
ATOM 587 O O . ALA A 1 74 ? 2.224 11.590 16.663 1.00 41.31 74 ALA A O 1
ATOM 588 N N . LEU A 1 75 ? 4.336 11.643 15.921 1.00 45.81 75 LEU A N 1
ATOM 589 C CA . LEU A 1 75 ? 4.610 10.224 16.176 1.00 45.81 75 LEU A CA 1
ATOM 590 C C . LEU A 1 75 ? 4.862 9.991 17.689 1.00 45.81 75 LEU A C 1
ATOM 592 O O . LEU A 1 75 ? 5.670 10.718 18.278 1.00 45.81 75 LEU A O 1
ATOM 596 N N . PRO A 1 76 ? 4.223 9.001 18.340 1.00 45.25 76 PRO A N 1
ATOM 597 C CA . PRO A 1 76 ? 4.314 8.835 19.795 1.00 45.25 76 PRO A CA 1
ATOM 598 C C . PRO A 1 76 ? 5.637 8.218 20.290 1.00 45.25 76 PRO A C 1
ATOM 600 O O . PRO A 1 76 ? 6.009 8.464 21.434 1.00 45.25 76 PRO A O 1
ATOM 603 N N . ASP A 1 77 ? 6.380 7.480 19.450 1.00 56.69 77 ASP A N 1
ATOM 604 C CA . ASP A 1 77 ? 7.625 6.786 19.836 1.00 56.69 77 ASP A CA 1
ATOM 605 C C . ASP A 1 77 ? 8.854 7.269 19.038 1.00 56.69 77 ASP A C 1
ATOM 607 O O . ASP A 1 77 ? 8.802 7.501 17.827 1.00 56.69 77 ASP A O 1
ATOM 611 N N . CYS A 1 78 ? 9.991 7.430 19.720 1.00 51.78 78 CYS A N 1
ATOM 612 C CA . CYS A 1 78 ? 11.262 7.834 19.126 1.00 51.78 78 CYS A CA 1
ATOM 613 C C . CYS A 1 78 ? 11.844 6.758 18.203 1.00 51.78 78 CYS A C 1
ATOM 615 O O . CYS A 1 78 ? 12.442 7.106 17.186 1.00 51.78 78 CYS A O 1
ATOM 617 N N . ARG A 1 79 ? 11.629 5.471 18.502 1.00 57.38 79 ARG A N 1
ATOM 618 C CA . ARG A 1 79 ? 12.140 4.359 17.691 1.00 57.38 79 ARG A CA 1
ATOM 619 C C . ARG A 1 79 ? 11.501 4.330 16.305 1.00 57.38 79 ARG A C 1
ATOM 621 O O . ARG A 1 79 ? 12.207 4.252 15.302 1.00 57.38 79 ARG A O 1
ATOM 628 N N . THR A 1 80 ? 10.181 4.467 16.247 1.00 59.22 80 THR A N 1
ATOM 629 C CA . THR A 1 80 ? 9.425 4.495 14.992 1.00 59.22 80 THR A CA 1
ATOM 630 C C . THR A 1 80 ? 9.818 5.685 14.117 1.00 59.22 80 THR A C 1
ATOM 632 O O . THR A 1 80 ? 9.991 5.531 12.909 1.00 59.22 80 THR A O 1
ATOM 635 N N . LYS A 1 81 ? 10.042 6.865 14.718 1.00 60.50 81 LYS A N 1
ATOM 636 C CA . LYS A 1 81 ? 10.555 8.046 13.996 1.00 60.50 81 LYS A CA 1
ATOM 637 C C . LYS A 1 81 ? 11.913 7.771 13.357 1.00 60.50 81 LYS A C 1
ATOM 639 O O . LYS A 1 81 ? 12.144 8.157 12.216 1.00 60.50 81 LYS A O 1
ATOM 644 N N . GLU A 1 82 ? 12.815 7.120 14.088 1.00 57.94 82 GLU A N 1
ATOM 645 C CA . GLU A 1 82 ? 14.153 6.794 13.589 1.00 57.94 82 GLU A CA 1
ATOM 646 C C . GLU A 1 82 ? 14.098 5.774 12.445 1.00 57.94 82 GLU A C 1
ATOM 648 O O . GLU A 1 82 ? 14.751 5.980 11.423 1.00 57.94 82 GLU A O 1
ATOM 653 N N . ALA A 1 83 ? 13.268 4.734 12.567 1.00 63.34 83 ALA A N 1
ATOM 654 C CA . ALA A 1 83 ? 13.053 3.770 11.491 1.00 63.34 83 ALA A CA 1
ATOM 655 C C . ALA A 1 83 ? 12.479 4.441 10.232 1.00 63.34 83 ALA A C 1
ATOM 657 O O . ALA A 1 83 ? 13.002 4.228 9.141 1.00 63.34 83 ALA A O 1
ATOM 658 N N . TYR A 1 84 ? 11.463 5.296 10.380 1.00 67.75 84 TYR A N 1
ATOM 659 C CA . TYR A 1 84 ? 10.844 6.011 9.262 1.00 67.75 84 TYR A CA 1
ATOM 660 C C . TYR A 1 84 ? 11.822 6.956 8.550 1.00 67.75 84 TYR A C 1
ATOM 662 O O . TYR A 1 84 ? 11.880 6.978 7.322 1.00 67.75 84 TYR A O 1
ATOM 670 N N . LEU A 1 85 ? 12.643 7.700 9.300 1.00 64.75 85 LEU A N 1
ATOM 671 C CA . LEU A 1 85 ? 13.667 8.577 8.723 1.00 64.75 85 LEU A CA 1
ATOM 672 C C . LEU A 1 85 ? 14.748 7.801 7.967 1.00 64.75 85 LEU A C 1
ATOM 674 O O . LEU A 1 85 ? 15.167 8.233 6.894 1.00 64.75 85 LEU A O 1
ATOM 678 N N . ASP A 1 86 ? 15.183 6.657 8.500 1.00 64.88 86 ASP A N 1
ATOM 679 C CA . ASP A 1 86 ? 16.133 5.783 7.808 1.00 64.88 86 ASP A CA 1
ATOM 680 C C . ASP A 1 86 ? 15.546 5.276 6.480 1.00 64.88 86 ASP A C 1
ATOM 682 O O . ASP A 1 86 ? 16.236 5.292 5.459 1.00 64.88 86 ASP A O 1
ATOM 686 N N . ILE A 1 87 ? 14.268 4.870 6.482 1.00 69.00 87 ILE A N 1
ATOM 687 C CA . ILE A 1 87 ? 13.537 4.459 5.275 1.00 69.00 87 ILE A CA 1
ATOM 688 C C . ILE A 1 87 ? 13.500 5.621 4.268 1.00 69.00 87 ILE A C 1
ATOM 690 O O . ILE A 1 87 ? 13.907 5.438 3.122 1.00 69.00 87 ILE A O 1
ATOM 694 N N . LEU A 1 88 ? 13.084 6.819 4.694 1.00 69.38 88 LEU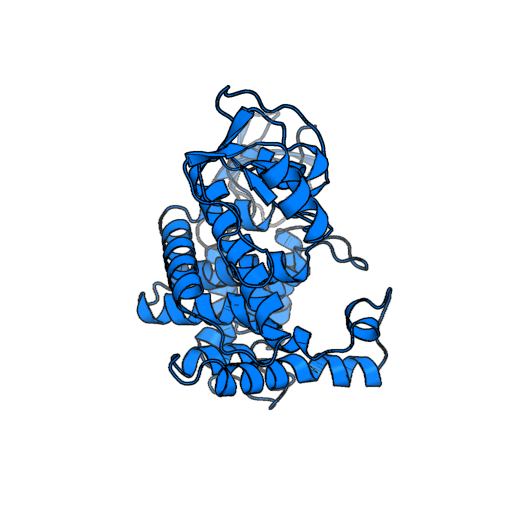 A N 1
ATOM 695 C CA . LEU A 1 88 ? 12.991 8.010 3.841 1.00 69.38 88 LEU A CA 1
ATOM 696 C C . LEU A 1 88 ? 14.333 8.355 3.183 1.00 69.38 88 LEU A C 1
ATOM 698 O O . LEU A 1 88 ? 14.401 8.537 1.969 1.00 69.38 88 LEU A O 1
ATOM 702 N N . CYS A 1 89 ? 15.415 8.381 3.965 1.00 64.31 89 CYS A N 1
ATOM 703 C CA . CYS A 1 89 ? 16.753 8.685 3.456 1.00 64.31 89 CYS A CA 1
ATOM 704 C C . CYS A 1 89 ? 17.217 7.663 2.415 1.00 64.31 89 CYS A C 1
ATOM 706 O O . CYS A 1 89 ? 17.767 8.030 1.377 1.00 64.31 89 CYS A O 1
ATOM 708 N N . THR A 1 90 ? 17.008 6.373 2.685 1.00 68.94 90 THR A N 1
ATOM 709 C CA . THR A 1 90 ? 17.383 5.316 1.745 1.00 68.94 90 THR A CA 1
ATOM 710 C C . THR A 1 90 ? 16.545 5.396 0.471 1.00 68.94 90 THR A C 1
ATOM 712 O O . THR A 1 90 ? 17.109 5.299 -0.615 1.00 68.94 90 THR A O 1
ATOM 715 N N . MET A 1 91 ? 15.239 5.650 0.575 1.00 71.94 91 MET A N 1
ATOM 716 C CA . MET A 1 91 ? 14.364 5.825 -0.587 1.00 71.94 91 MET A CA 1
ATOM 717 C C . MET A 1 91 ? 14.776 7.025 -1.441 1.00 71.94 91 MET A C 1
ATOM 719 O O . MET A 1 91 ? 14.891 6.896 -2.658 1.00 71.94 91 MET A O 1
ATOM 723 N N . HIS A 1 92 ? 15.097 8.157 -0.814 1.00 70.00 92 HIS A N 1
ATOM 724 C CA . HIS A 1 92 ? 15.627 9.327 -1.511 1.00 70.00 92 HIS A CA 1
ATOM 725 C C . HIS A 1 92 ? 16.926 8.999 -2.269 1.00 70.00 92 HIS A C 1
ATOM 727 O O . HIS A 1 92 ? 17.066 9.363 -3.439 1.00 70.00 92 HIS A O 1
ATOM 733 N N . ASN A 1 93 ? 17.851 8.252 -1.651 1.00 67.31 93 ASN A N 1
ATOM 734 C CA . ASN A 1 93 ? 19.087 7.821 -2.312 1.00 67.31 93 ASN A CA 1
ATOM 735 C C . ASN A 1 93 ? 18.805 6.911 -3.517 1.00 67.31 93 ASN A C 1
ATOM 737 O O . ASN A 1 93 ? 19.384 7.125 -4.577 1.00 67.31 93 ASN A O 1
ATOM 741 N N . ILE A 1 94 ? 17.918 5.916 -3.382 1.00 72.44 94 ILE A N 1
ATOM 742 C CA . ILE A 1 94 ? 17.557 5.005 -4.484 1.00 72.44 94 ILE A CA 1
ATOM 743 C C . ILE A 1 94 ? 16.965 5.793 -5.648 1.00 72.44 94 ILE A C 1
ATOM 745 O O . ILE A 1 94 ? 17.387 5.609 -6.784 1.00 72.44 94 ILE A O 1
ATOM 749 N N . PHE A 1 95 ? 16.014 6.689 -5.373 1.00 71.00 95 PHE A N 1
ATOM 750 C CA . PHE A 1 95 ? 15.357 7.481 -6.411 1.00 71.00 95 PHE A CA 1
ATOM 751 C C . PHE A 1 95 ? 16.311 8.485 -7.064 1.00 71.00 95 PHE A C 1
ATOM 753 O O . PHE A 1 95 ? 16.158 8.804 -8.240 1.00 71.00 95 PHE A O 1
ATOM 760 N N . THR A 1 96 ? 17.320 8.956 -6.331 1.00 69.50 96 THR A N 1
ATOM 761 C CA . THR A 1 96 ? 18.356 9.840 -6.870 1.00 69.50 96 THR A CA 1
ATOM 762 C C . THR A 1 96 ? 19.359 9.073 -7.731 1.00 69.50 96 THR A C 1
ATOM 764 O O . THR A 1 96 ? 19.595 9.459 -8.871 1.00 69.50 96 THR A O 1
ATOM 767 N N . ILE A 1 97 ? 19.903 7.955 -7.236 1.00 66.88 97 ILE A N 1
ATOM 768 C CA . ILE A 1 97 ? 20.827 7.087 -7.988 1.00 66.88 97 ILE A CA 1
ATOM 769 C C . ILE A 1 97 ? 20.123 6.468 -9.199 1.00 66.88 97 ILE A C 1
ATOM 771 O O . ILE A 1 97 ? 20.739 6.318 -10.247 1.00 66.88 97 ILE A O 1
ATOM 775 N N . GLY A 1 98 ? 18.829 6.161 -9.092 1.00 65.44 98 GLY A N 1
ATOM 776 C CA . GLY A 1 98 ? 18.014 5.646 -10.191 1.00 65.44 98 GLY A CA 1
ATOM 777 C C . GLY A 1 98 ? 17.921 6.594 -11.391 1.00 65.44 98 GLY A C 1
ATOM 778 O O . GLY A 1 98 ? 17.672 6.127 -12.500 1.00 65.44 98 GLY A O 1
ATOM 779 N N . ARG A 1 99 ? 18.175 7.900 -11.203 1.00 68.38 99 ARG A N 1
ATOM 780 C CA . ARG A 1 99 ? 18.300 8.882 -12.299 1.00 68.38 99 ARG A CA 1
ATOM 781 C C . ARG A 1 99 ? 19.658 8.839 -13.003 1.00 68.38 99 ARG A C 1
ATOM 783 O O . ARG A 1 99 ? 19.800 9.433 -14.065 1.00 68.38 99 ARG A O 1
ATOM 790 N N . GLU A 1 100 ? 20.654 8.188 -12.411 1.00 71.69 100 GLU A N 1
ATOM 791 C CA . GLU A 1 100 ? 22.000 8.038 -12.962 1.00 71.69 100 GLU A CA 1
ATOM 792 C C . GLU A 1 100 ? 22.177 6.635 -13.574 1.00 71.69 100 GLU A C 1
ATOM 794 O O . GLU A 1 100 ? 21.552 5.668 -13.139 1.00 71.69 100 GLU A O 1
ATOM 799 N N . ASP A 1 101 ? 23.099 6.461 -14.525 1.00 65.25 101 ASP A N 1
ATOM 800 C CA . ASP A 1 101 ? 23.441 5.152 -15.123 1.00 65.25 101 ASP A CA 1
ATOM 801 C C . ASP A 1 101 ? 24.331 4.280 -14.213 1.00 65.25 101 ASP A C 1
ATOM 803 O O . ASP A 1 101 ? 25.249 3.593 -14.656 1.00 65.25 101 ASP A O 1
ATOM 807 N N . LYS A 1 102 ? 24.089 4.319 -12.900 1.00 69.38 102 LYS A N 1
ATOM 808 C CA . LYS A 1 102 ? 24.824 3.523 -11.910 1.00 69.38 102 LYS A CA 1
ATOM 809 C C . LYS A 1 102 ? 24.001 2.331 -11.437 1.00 69.38 102 LYS A C 1
ATOM 811 O O . LYS A 1 102 ? 22.767 2.386 -11.416 1.00 69.38 102 LYS A O 1
ATOM 816 N N . GLU A 1 103 ? 24.697 1.268 -11.042 1.00 70.19 103 GLU A N 1
ATOM 817 C CA . GLU A 1 103 ? 24.097 0.188 -10.258 1.00 70.19 103 GLU A CA 1
ATOM 818 C C . GLU A 1 103 ? 23.605 0.738 -8.914 1.00 70.19 103 GLU A C 1
ATOM 820 O O . GLU A 1 103 ? 24.247 1.595 -8.297 1.00 70.19 103 GLU A O 1
ATOM 825 N N . ILE A 1 104 ? 22.460 0.235 -8.458 1.00 71.00 104 ILE A N 1
ATOM 826 C CA . ILE A 1 104 ? 21.899 0.582 -7.153 1.00 71.00 104 ILE A CA 1
ATOM 827 C C . ILE A 1 104 ? 22.410 -0.453 -6.148 1.00 71.00 104 ILE A C 1
ATOM 829 O O . ILE A 1 104 ? 22.216 -1.654 -6.331 1.00 71.00 104 ILE A O 1
ATOM 833 N N . ASP A 1 105 ? 23.056 -0.005 -5.069 1.00 71.38 105 ASP A N 1
ATOM 834 C CA . ASP A 1 105 ? 23.338 -0.891 -3.939 1.00 71.38 105 ASP A CA 1
ATOM 835 C C . ASP A 1 105 ? 22.021 -1.187 -3.211 1.00 71.38 105 ASP A C 1
ATOM 837 O O . ASP A 1 105 ? 21.404 -0.293 -2.629 1.00 71.38 105 ASP A O 1
ATOM 841 N N . PHE A 1 106 ? 21.584 -2.447 -3.255 1.00 75.06 106 PHE A N 1
ATOM 842 C CA . PHE A 1 106 ? 20.340 -2.888 -2.624 1.00 75.06 106 PHE A CA 1
ATOM 843 C C . PHE A 1 106 ? 20.485 -3.274 -1.157 1.00 75.06 106 PHE A C 1
ATOM 845 O O . PHE A 1 106 ? 19.476 -3.472 -0.478 1.00 75.06 106 PHE A O 1
ATOM 852 N N . LYS A 1 107 ? 21.711 -3.336 -0.627 1.00 76.62 107 LYS A N 1
ATOM 853 C CA . LYS A 1 107 ? 21.941 -3.668 0.781 1.00 76.62 107 LYS A CA 1
ATOM 854 C C . LYS A 1 107 ? 21.265 -2.678 1.749 1.00 76.62 107 LYS A C 1
ATOM 856 O O . LYS A 1 107 ? 20.640 -3.139 2.703 1.00 76.62 107 LYS A O 1
ATOM 861 N N . PRO A 1 108 ? 21.296 -1.349 1.521 1.00 71.62 108 PRO A N 1
ATOM 862 C CA . PRO A 1 108 ? 20.501 -0.407 2.307 1.00 71.62 108 PRO A CA 1
ATOM 863 C C . PRO A 1 108 ? 18.992 -0.679 2.240 1.00 71.62 108 PRO A C 1
ATOM 865 O O . PRO A 1 108 ? 18.293 -0.477 3.230 1.00 71.62 108 PRO A O 1
ATOM 868 N N . VAL A 1 109 ? 18.490 -1.155 1.096 1.00 77.12 109 VAL A N 1
ATOM 869 C CA . VAL A 1 109 ? 17.068 -1.485 0.899 1.00 77.12 109 VAL A CA 1
ATOM 870 C C . VAL A 1 109 ? 16.686 -2.725 1.698 1.00 77.12 109 VAL A C 1
ATOM 872 O O . VAL A 1 109 ? 15.629 -2.751 2.315 1.00 77.12 109 VAL A O 1
ATOM 875 N N . ASP A 1 110 ? 17.575 -3.716 1.772 1.00 81.56 110 ASP A N 1
ATOM 876 C CA . ASP A 1 110 ? 17.384 -4.915 2.595 1.00 81.56 110 ASP A CA 1
ATOM 877 C C . ASP A 1 110 ? 17.210 -4.557 4.075 1.00 81.56 110 ASP A C 1
ATOM 879 O O . ASP A 1 110 ? 16.350 -5.108 4.765 1.00 81.56 110 ASP A O 1
ATOM 883 N N . ASP A 1 111 ? 18.027 -3.631 4.578 1.00 79.25 111 ASP A N 1
ATOM 884 C CA . ASP A 1 111 ? 17.960 -3.193 5.973 1.00 79.25 111 ASP A CA 1
ATOM 885 C C . ASP A 1 111 ? 16.682 -2.390 6.255 1.00 79.25 111 ASP A C 1
ATOM 887 O O . ASP A 1 111 ? 16.063 -2.558 7.308 1.00 79.25 111 ASP A O 1
ATOM 891 N N . VAL A 1 112 ? 16.248 -1.572 5.294 1.00 78.56 112 VAL A N 1
ATOM 892 C CA . VAL A 1 112 ? 14.965 -0.855 5.313 1.00 78.56 112 VAL A CA 1
ATOM 893 C C . VAL A 1 112 ? 13.791 -1.827 5.327 1.00 78.56 112 VAL A C 1
ATOM 895 O O . VAL A 1 112 ? 12.935 -1.724 6.200 1.00 78.56 112 VAL A O 1
ATOM 898 N N . VAL A 1 113 ? 13.775 -2.815 4.432 1.00 85.38 113 VAL A N 1
ATOM 899 C CA . VAL A 1 113 ? 12.727 -3.841 4.353 1.00 85.38 113 VAL A CA 1
ATOM 900 C C . VAL A 1 113 ? 12.633 -4.631 5.657 1.00 85.38 113 VAL A C 1
ATOM 902 O O . VAL A 1 113 ? 11.537 -4.824 6.180 1.00 85.38 113 VAL A O 1
ATOM 905 N N . LYS A 1 114 ? 13.768 -5.041 6.239 1.00 85.50 114 LYS A N 1
ATOM 906 C CA . LYS A 1 114 ? 13.784 -5.730 7.541 1.00 85.50 114 LYS A CA 1
ATOM 907 C C . LYS A 1 114 ? 13.189 -4.869 8.650 1.00 85.50 114 LYS A C 1
ATOM 909 O O . LYS A 1 114 ? 12.399 -5.381 9.441 1.00 85.50 114 LYS A O 1
ATOM 914 N N . LYS A 1 115 ? 13.566 -3.587 8.721 1.00 80.19 115 LYS A N 1
ATOM 915 C CA . LYS A 1 115 ? 13.011 -2.646 9.706 1.00 80.19 115 LYS A CA 1
ATOM 916 C C . LYS A 1 115 ? 11.510 -2.485 9.509 1.00 80.19 115 LYS A C 1
ATOM 918 O O . LYS A 1 115 ? 10.772 -2.641 10.467 1.00 80.19 115 LYS A O 1
ATOM 923 N N . LEU A 1 116 ? 11.069 -2.259 8.276 1.00 82.19 116 LEU A N 1
ATOM 924 C CA . LEU A 1 116 ? 9.667 -2.048 7.928 1.00 82.19 116 LEU A CA 1
ATOM 925 C C . LEU A 1 116 ? 8.809 -3.251 8.344 1.00 82.19 116 LEU A C 1
ATOM 927 O O . LEU A 1 116 ? 7.828 -3.081 9.062 1.00 82.19 116 LEU A O 1
ATOM 931 N N . ILE A 1 117 ? 9.238 -4.471 8.006 1.00 86.12 117 ILE A N 1
ATOM 932 C CA . ILE A 1 117 ? 8.550 -5.691 8.449 1.00 86.12 117 ILE A CA 1
ATOM 933 C C . ILE A 1 117 ? 8.560 -5.805 9.975 1.00 86.12 117 ILE A C 1
ATOM 935 O O . ILE A 1 117 ? 7.528 -6.103 10.567 1.00 86.12 117 ILE A O 1
ATOM 939 N N . THR A 1 118 ? 9.700 -5.541 10.618 1.00 83.75 118 THR A N 1
ATOM 940 C CA . THR A 1 118 ? 9.814 -5.601 12.082 1.00 83.75 118 THR A CA 1
ATOM 941 C C . THR A 1 118 ? 8.821 -4.653 12.753 1.00 83.75 118 THR A C 1
ATOM 943 O O . THR A 1 118 ? 8.098 -5.079 13.647 1.00 83.75 118 THR A O 1
ATOM 946 N N . GLU A 1 119 ? 8.735 -3.399 12.309 1.00 75.81 119 GLU A N 1
ATOM 947 C CA . GLU A 1 119 ? 7.827 -2.407 12.894 1.00 75.81 119 GLU A CA 1
ATOM 948 C C . GLU A 1 119 ? 6.351 -2.796 12.690 1.00 75.81 119 GLU A C 1
ATOM 950 O O . GLU A 1 119 ? 5.584 -2.755 13.650 1.00 75.81 119 GLU A O 1
ATOM 955 N N . VAL A 1 120 ? 5.975 -3.296 11.503 1.00 78.75 120 VAL A N 1
ATOM 956 C CA . VAL A 1 120 ? 4.613 -3.810 11.245 1.00 78.75 120 VAL A CA 1
ATOM 957 C C . VAL A 1 120 ? 4.273 -4.989 12.162 1.00 78.75 120 VAL A C 1
ATOM 959 O O . VAL A 1 120 ? 3.189 -5.031 12.733 1.00 78.75 120 VAL A O 1
ATOM 962 N N . THR A 1 121 ? 5.201 -5.933 12.350 1.00 76.25 121 THR A N 1
ATOM 963 C CA . THR A 1 121 ? 4.965 -7.116 13.202 1.00 76.25 121 THR A CA 1
ATOM 964 C C . THR A 1 121 ? 4.927 -6.807 14.700 1.00 76.25 121 THR A C 1
ATOM 966 O O . THR A 1 121 ? 4.465 -7.637 15.478 1.00 76.25 121 THR A O 1
ATOM 969 N N . ILE A 1 122 ? 5.447 -5.650 15.125 1.00 70.69 122 ILE A N 1
ATOM 970 C CA . ILE A 1 122 ? 5.455 -5.235 16.534 1.00 70.69 122 ILE A CA 1
ATOM 971 C C . ILE A 1 122 ? 4.149 -4.529 16.908 1.00 70.69 122 ILE A C 1
ATOM 973 O O . ILE A 1 122 ? 3.694 -4.676 18.042 1.00 70.69 122 ILE A O 1
ATOM 977 N N . SER A 1 123 ? 3.559 -3.747 16.000 1.00 67.38 123 SER A N 1
ATOM 978 C CA . SER A 1 123 ? 2.329 -3.008 16.284 1.00 67.38 123 SER A CA 1
ATOM 979 C C . SER A 1 123 ? 1.534 -2.707 15.016 1.00 67.38 123 SER A C 1
ATOM 981 O O . SER A 1 123 ? 1.891 -1.831 14.229 1.00 67.38 123 SER A O 1
ATOM 983 N N . GLU A 1 124 ? 0.402 -3.391 14.862 1.00 64.69 124 GLU A N 1
ATOM 984 C CA . GLU A 1 124 ? -0.569 -3.145 13.791 1.00 64.69 124 GLU A CA 1
ATOM 985 C C . GLU A 1 124 ? -1.145 -1.718 13.866 1.00 64.69 124 GLU A C 1
ATOM 987 O O . GLU A 1 124 ? -1.214 -1.011 12.858 1.00 64.69 124 GLU A O 1
ATOM 992 N N . ASP A 1 125 ? -1.446 -1.236 15.078 1.00 60.66 125 ASP A N 1
ATOM 993 C CA . ASP A 1 125 ? -1.960 0.119 15.323 1.00 60.66 125 ASP A CA 1
ATOM 994 C C . ASP A 1 125 ? -0.974 1.221 14.891 1.00 60.66 125 ASP A C 1
ATOM 996 O O . ASP A 1 125 ? -1.378 2.331 14.528 1.00 60.66 125 ASP A O 1
ATOM 1000 N N . MET A 1 126 ? 0.331 0.928 14.896 1.00 61.38 126 MET A N 1
ATOM 1001 C CA . MET A 1 126 ? 1.370 1.869 14.474 1.00 61.38 126 MET A CA 1
ATOM 1002 C C . MET A 1 126 ? 1.331 2.126 12.964 1.00 61.38 126 MET A C 1
ATOM 1004 O O . MET A 1 126 ? 1.614 3.244 12.538 1.00 61.38 126 MET A O 1
ATOM 1008 N N . VAL A 1 127 ? 0.945 1.142 12.147 1.00 64.69 127 VAL A N 1
ATOM 1009 C CA . VAL A 1 127 ? 0.888 1.287 10.680 1.00 64.69 127 VAL A CA 1
ATOM 1010 C C . VAL A 1 127 ? -0.119 2.365 10.283 1.00 64.69 127 VAL A C 1
ATOM 1012 O O . VAL A 1 127 ? 0.173 3.242 9.464 1.00 64.69 127 VAL A O 1
ATOM 1015 N N . MET A 1 128 ? -1.287 2.358 10.925 1.00 64.88 128 MET A N 1
ATOM 1016 C CA . MET A 1 128 ? -2.332 3.353 10.683 1.00 64.88 128 MET A CA 1
ATOM 1017 C C . MET A 1 128 ? -1.908 4.754 11.125 1.00 64.88 128 MET A C 1
ATOM 1019 O O . MET A 1 128 ? -2.219 5.740 10.458 1.00 64.88 128 MET A O 1
ATOM 1023 N N . GLN A 1 129 ? -1.140 4.852 12.211 1.00 59.03 129 GLN A N 1
ATOM 1024 C CA . GLN A 1 129 ? -0.552 6.122 12.628 1.00 59.03 129 GLN A CA 1
ATOM 1025 C C . GLN A 1 129 ? 0.494 6.587 11.609 1.00 59.03 129 GLN A C 1
ATOM 1027 O O . GLN A 1 129 ? 0.398 7.711 11.125 1.00 59.03 129 GLN A O 1
ATOM 1032 N N . LEU A 1 130 ? 1.435 5.726 11.213 1.00 58.41 130 LEU A N 1
ATOM 1033 C CA . LEU A 1 130 ? 2.521 6.048 10.281 1.00 58.41 130 LEU A CA 1
ATOM 1034 C C . LEU A 1 130 ? 2.017 6.590 8.944 1.00 58.41 130 LEU A C 1
ATOM 1036 O O . LEU A 1 130 ? 2.481 7.631 8.487 1.00 58.41 130 LEU A O 1
ATOM 1040 N N . THR A 1 131 ? 1.003 5.944 8.370 1.00 59.66 131 THR A N 1
ATOM 1041 C CA . THR A 1 131 ? 0.408 6.368 7.093 1.00 59.66 131 THR A CA 1
ATOM 1042 C C . THR A 1 131 ? -0.398 7.668 7.175 1.00 59.66 131 THR A C 1
ATOM 1044 O O . THR A 1 131 ? -0.664 8.313 6.147 1.00 59.66 131 THR A O 1
ATOM 1047 N N . SER A 1 132 ? -0.766 8.098 8.387 1.00 54.94 132 SER A N 1
ATOM 1048 C CA . SER A 1 132 ? -1.495 9.344 8.623 1.00 54.94 132 SER A CA 1
ATOM 1049 C C . SER A 1 132 ? -0.603 10.596 8.574 1.00 54.94 132 SER A C 1
ATOM 1051 O O . SER A 1 132 ? -1.120 11.669 8.239 1.00 54.94 132 SER A O 1
ATOM 1053 N N . PHE A 1 133 ? 0.711 10.462 8.819 1.00 49.97 133 PHE A N 1
ATOM 1054 C CA . PHE A 1 133 ? 1.691 11.559 8.881 1.00 49.97 133 PHE A CA 1
ATOM 1055 C C . PHE A 1 133 ? 2.251 11.915 7.498 1.00 49.97 133 PHE A C 1
ATOM 1057 O O . PHE A 1 133 ? 2.874 11.066 6.869 1.00 49.97 133 PHE A O 1
ATOM 1064 N N . ARG A 1 134 ? 2.070 13.157 7.003 1.00 54.66 134 ARG A N 1
ATOM 1065 C CA . ARG A 1 134 ? 2.611 13.574 5.684 1.00 54.66 134 ARG A CA 1
ATOM 1066 C C . ARG A 1 134 ? 3.012 15.052 5.605 1.00 54.66 134 ARG A C 1
ATOM 1068 O O . ARG A 1 134 ? 2.278 15.913 6.089 1.00 54.66 134 ARG A O 1
ATOM 1075 N N . SER A 1 135 ? 4.145 15.333 4.946 1.00 40.03 135 SER A N 1
ATOM 1076 C CA . SER A 1 135 ? 4.559 16.672 4.491 1.00 40.03 135 SER A CA 1
ATOM 1077 C C . SER A 1 135 ? 4.231 16.863 3.006 1.00 40.03 135 SER A C 1
ATOM 1079 O O . SER A 1 135 ? 4.149 15.907 2.238 1.00 40.03 135 SER A O 1
ATOM 1081 N N . TYR A 1 136 ? 4.036 18.117 2.596 1.00 37.28 136 TYR A N 1
ATOM 1082 C CA . TYR A 1 136 ? 3.617 18.493 1.239 1.00 37.28 136 TYR A CA 1
ATOM 1083 C C . TYR A 1 136 ? 4.707 18.330 0.158 1.00 37.28 136 TYR A C 1
ATOM 1085 O O . TYR A 1 136 ? 4.380 18.383 -1.025 1.00 37.28 136 TYR A O 1
ATOM 1093 N N . HIS A 1 137 ? 5.983 18.169 0.532 1.00 38.81 137 HIS A N 1
ATOM 1094 C CA . HIS A 1 137 ? 7.111 18.391 -0.385 1.00 38.81 137 HIS A CA 1
ATOM 1095 C C . HIS A 1 137 ? 7.731 17.133 -1.021 1.00 38.81 137 HIS A C 1
ATOM 1097 O O . HIS A 1 137 ? 8.338 17.256 -2.080 1.00 38.81 137 HIS A O 1
ATOM 1103 N N . GLU A 1 138 ? 7.501 15.926 -0.489 1.00 52.34 138 GLU A N 1
ATOM 1104 C CA . GLU A 1 138 ? 8.012 14.666 -1.071 1.00 52.34 138 GLU A CA 1
ATOM 1105 C C . GLU A 1 138 ? 6.913 13.593 -1.176 1.00 52.34 138 GLU A C 1
ATOM 1107 O O . GLU A 1 138 ? 6.990 12.510 -0.585 1.00 52.34 138 GLU A O 1
ATOM 1112 N N . TYR A 1 139 ? 5.855 13.912 -1.933 1.00 57.75 139 TYR A N 1
ATOM 1113 C CA . TYR A 1 139 ? 4.676 13.051 -2.086 1.00 57.75 139 TYR A CA 1
ATOM 1114 C C . TYR A 1 139 ? 5.033 11.631 -2.552 1.00 57.75 139 TYR A C 1
ATOM 1116 O O . TYR A 1 139 ? 4.580 10.670 -1.940 1.00 57.75 139 TYR A O 1
ATOM 1124 N N . THR A 1 140 ? 5.884 11.487 -3.574 1.00 63.03 140 THR A N 1
ATOM 1125 C CA . THR A 1 140 ? 6.214 10.177 -4.167 1.00 63.03 140 THR A CA 1
ATOM 1126 C C . THR A 1 140 ? 6.978 9.265 -3.208 1.00 63.03 140 THR A C 1
ATOM 1128 O O . THR A 1 140 ? 6.644 8.093 -3.094 1.00 63.03 140 THR A O 1
ATOM 1131 N N . LEU A 1 141 ? 7.958 9.788 -2.462 1.00 70.94 141 LEU A N 1
ATOM 1132 C CA . LEU A 1 141 ? 8.733 8.970 -1.520 1.00 70.94 141 LEU A CA 1
ATOM 1133 C C . LEU A 1 141 ? 7.875 8.541 -0.328 1.00 70.94 141 LEU A C 1
ATOM 1135 O O . LEU A 1 141 ? 7.868 7.372 0.047 1.00 70.94 141 LEU A O 1
ATOM 1139 N N . THR A 1 142 ? 7.098 9.473 0.230 1.00 73.56 142 THR A N 1
ATOM 1140 C CA . THR A 1 142 ? 6.169 9.175 1.329 1.00 73.56 142 THR A CA 1
ATOM 1141 C C . THR A 1 142 ? 5.097 8.171 0.896 1.00 73.56 142 THR A C 1
ATOM 1143 O O . THR A 1 142 ? 4.756 7.269 1.655 1.00 73.56 142 THR A O 1
ATOM 1146 N N . HIS A 1 143 ? 4.593 8.296 -0.333 1.00 82.62 143 HIS A N 1
ATOM 1147 C CA . HIS A 1 143 ? 3.646 7.358 -0.928 1.00 82.62 143 HIS A CA 1
ATOM 1148 C C . HIS A 1 143 ? 4.230 5.944 -1.007 1.00 82.62 143 HIS A C 1
ATOM 1150 O O . HIS A 1 143 ? 3.670 5.032 -0.407 1.00 82.62 143 HIS A O 1
ATOM 1156 N N . SER A 1 144 ? 5.402 5.766 -1.624 1.00 87.62 144 SER A N 1
ATOM 1157 C CA . SER A 1 144 ? 6.062 4.458 -1.718 1.00 87.62 144 SER A CA 1
ATOM 1158 C C . SER A 1 144 ? 6.295 3.795 -0.355 1.00 87.62 144 SER A C 1
ATOM 1160 O O . SER A 1 144 ? 6.108 2.588 -0.203 1.00 87.62 144 SER A O 1
ATOM 1162 N N . ILE A 1 145 ? 6.661 4.577 0.664 1.00 84.06 145 ILE A N 1
ATOM 1163 C CA . ILE A 1 145 ? 6.853 4.067 2.030 1.00 84.06 145 ILE A CA 1
ATOM 1164 C C . ILE A 1 145 ? 5.533 3.586 2.629 1.00 84.06 145 ILE A C 1
ATOM 1166 O O . ILE A 1 145 ? 5.476 2.503 3.211 1.00 84.06 145 ILE A O 1
ATOM 1170 N N . ASN A 1 146 ? 4.468 4.369 2.476 1.00 84.50 146 ASN A N 1
ATOM 1171 C CA . ASN A 1 146 ? 3.166 4.025 3.029 1.00 84.50 146 ASN A CA 1
ATOM 1172 C C . ASN A 1 146 ? 2.534 2.832 2.314 1.00 84.50 146 ASN A C 1
ATOM 1174 O O . ASN A 1 146 ? 2.015 1.946 2.986 1.00 84.50 146 ASN A O 1
ATOM 1178 N N . VAL A 1 147 ? 2.652 2.754 0.986 1.00 91.62 147 VAL A N 1
ATOM 1179 C CA . VAL A 1 147 ? 2.228 1.579 0.215 1.00 91.62 147 VAL A CA 1
ATOM 1180 C C . VAL A 1 147 ? 2.953 0.332 0.711 1.00 91.62 147 VAL A C 1
ATOM 1182 O O . VAL A 1 147 ? 2.306 -0.671 0.993 1.00 91.62 147 VAL A O 1
ATOM 1185 N N . ALA A 1 148 ? 4.271 0.395 0.922 1.00 92.56 148 ALA A N 1
ATOM 1186 C CA . ALA A 1 148 ? 5.021 -0.728 1.480 1.00 92.56 148 ALA A CA 1
ATOM 1187 C C . ALA A 1 148 ? 4.554 -1.119 2.894 1.00 92.56 148 ALA A C 1
ATOM 1189 O O . ALA A 1 148 ? 4.369 -2.303 3.168 1.00 92.56 148 ALA A O 1
ATOM 1190 N N . LEU A 1 149 ? 4.328 -0.145 3.784 1.00 88.75 149 LEU A N 1
ATOM 1191 C CA . LEU A 1 149 ? 3.812 -0.382 5.139 1.00 88.75 149 LEU A CA 1
ATOM 1192 C C . LEU A 1 149 ? 2.437 -1.061 5.119 1.00 88.75 149 LEU A C 1
ATOM 1194 O O . LEU A 1 149 ? 2.248 -2.074 5.791 1.00 88.75 149 LEU A O 1
ATOM 1198 N N . LEU A 1 150 ? 1.504 -0.544 4.319 1.00 90.31 150 LEU A N 1
ATOM 1199 C CA . LEU A 1 150 ? 0.145 -1.075 4.180 1.00 90.31 150 LEU A CA 1
ATOM 1200 C C . LEU A 1 150 ? 0.127 -2.457 3.526 1.00 90.31 150 LEU A C 1
ATOM 1202 O O . LEU A 1 150 ? -0.620 -3.333 3.955 1.00 90.31 150 LEU A O 1
ATOM 1206 N N . ALA A 1 151 ? 0.967 -2.677 2.515 1.00 95.38 151 ALA A N 1
ATOM 1207 C CA . ALA A 1 151 ? 1.058 -3.955 1.824 1.00 95.38 151 ALA A CA 1
ATOM 1208 C C . ALA A 1 151 ? 1.658 -5.042 2.731 1.00 95.38 151 ALA A C 1
ATOM 1210 O O . ALA A 1 151 ? 1.148 -6.162 2.786 1.00 95.38 151 ALA A O 1
ATOM 1211 N N . VAL A 1 152 ? 2.709 -4.718 3.494 1.00 94.38 152 VAL A N 1
ATOM 1212 C CA . VAL A 1 152 ? 3.291 -5.641 4.482 1.00 94.38 152 VAL A CA 1
ATOM 1213 C C . VAL A 1 152 ? 2.311 -5.915 5.615 1.00 94.38 152 VAL A C 1
ATOM 1215 O O . VAL A 1 152 ? 2.195 -7.061 6.041 1.00 94.38 152 VAL A O 1
ATOM 1218 N N . PHE A 1 153 ? 1.575 -4.898 6.063 1.00 91.44 153 PHE A N 1
ATOM 1219 C CA . PHE A 1 153 ? 0.487 -5.055 7.022 1.00 91.44 153 PHE A CA 1
ATOM 1220 C C . PHE A 1 153 ? -0.581 -6.028 6.515 1.00 91.44 153 PHE A C 1
ATOM 1222 O O . PHE A 1 153 ? -0.891 -7.002 7.195 1.00 91.44 153 PHE A O 1
ATOM 1229 N N . LEU A 1 154 ? -1.069 -5.846 5.287 1.00 93.44 154 LEU A N 1
ATOM 1230 C CA . LEU A 1 154 ? -2.030 -6.762 4.676 1.00 93.44 154 LEU A CA 1
ATOM 1231 C C . LEU A 1 154 ? -1.469 -8.187 4.570 1.00 93.44 154 LEU A C 1
ATOM 1233 O O . LEU A 1 154 ? -2.135 -9.155 4.935 1.00 93.44 154 LEU A O 1
ATOM 1237 N N . GLY A 1 155 ? -0.213 -8.329 4.142 1.00 94.75 155 GLY A N 1
ATOM 1238 C CA . GLY A 1 155 ? 0.462 -9.623 4.123 1.00 94.75 155 GLY A CA 1
ATOM 1239 C C . GLY A 1 155 ? 0.584 -10.262 5.513 1.00 94.75 155 GLY A C 1
ATOM 1240 O O . GLY A 1 155 ? 0.485 -11.484 5.638 1.00 94.75 155 GLY A O 1
ATOM 1241 N N . HIS A 1 156 ? 0.771 -9.456 6.561 1.00 91.25 156 HIS A N 1
ATOM 1242 C CA . HIS A 1 156 ? 0.817 -9.919 7.946 1.00 91.25 156 HIS A CA 1
ATOM 1243 C C . HIS A 1 156 ? -0.551 -10.418 8.426 1.00 91.25 156 HIS A C 1
ATOM 1245 O O . HIS A 1 156 ? -0.633 -11.524 8.960 1.00 91.25 156 HIS A O 1
ATOM 1251 N N . VAL A 1 157 ? -1.624 -9.669 8.145 1.00 89.25 157 VAL A N 1
ATOM 1252 C CA . VAL A 1 157 ? -3.018 -10.065 8.426 1.00 89.25 157 VAL A CA 1
ATOM 1253 C C . VAL A 1 157 ? -3.359 -11.393 7.739 1.00 89.25 157 VAL A C 1
ATOM 1255 O O . VAL A 1 157 ? -3.969 -12.279 8.339 1.00 89.25 157 VAL A O 1
ATOM 1258 N N . LEU A 1 158 ? -2.884 -11.579 6.505 1.00 92.75 158 LEU A N 1
ATOM 1259 C CA . LEU A 1 158 ? -3.009 -12.820 5.732 1.00 92.75 158 LEU A CA 1
ATOM 1260 C C . LEU A 1 158 ? -2.076 -13.951 6.209 1.00 92.75 158 LEU A C 1
ATOM 1262 O O . LEU A 1 158 ? -2.092 -15.042 5.640 1.00 92.75 158 LEU A O 1
ATOM 1266 N N . LYS A 1 159 ? -1.267 -13.716 7.252 1.00 93.50 159 LYS A N 1
ATOM 1267 C CA . LYS A 1 159 ? -0.314 -14.672 7.845 1.00 93.50 159 LYS A CA 1
ATOM 1268 C C . LYS A 1 159 ? 0.689 -15.230 6.833 1.00 93.50 159 LYS A C 1
ATOM 1270 O O . LYS A 1 159 ? 1.084 -16.396 6.904 1.00 93.50 159 LYS A O 1
ATOM 1275 N N . LEU A 1 160 ? 1.108 -14.397 5.882 1.00 95.75 160 LEU A N 1
ATOM 1276 C CA . LEU A 1 160 ? 2.052 -14.796 4.845 1.00 95.75 160 LEU A CA 1
ATOM 1277 C C . LEU A 1 160 ? 3.451 -15.043 5.430 1.00 95.75 160 LEU A C 1
ATOM 1279 O O . LEU A 1 160 ? 3.858 -14.389 6.396 1.00 95.75 160 LEU A O 1
ATOM 1283 N N . PRO A 1 161 ? 4.230 -15.972 4.846 1.00 95.25 161 PRO A N 1
ATOM 1284 C CA . PRO A 1 161 ? 5.576 -16.249 5.322 1.00 95.25 161 PRO A CA 1
ATOM 1285 C C . PRO A 1 161 ? 6.491 -15.037 5.124 1.00 95.25 161 PRO A C 1
ATOM 1287 O O . PRO A 1 161 ? 6.355 -14.272 4.169 1.00 95.25 161 PRO A O 1
ATOM 1290 N N . MET A 1 162 ? 7.506 -14.921 5.983 1.00 92.50 162 MET A N 1
ATOM 1291 C CA . MET A 1 162 ? 8.492 -13.831 5.962 1.00 92.50 162 MET A CA 1
ATOM 1292 C C . MET A 1 162 ? 9.142 -13.614 4.584 1.00 92.50 162 MET A C 1
ATOM 1294 O O . MET A 1 162 ? 9.429 -12.484 4.197 1.00 92.50 162 MET A O 1
ATOM 1298 N N . SER A 1 163 ? 9.360 -14.685 3.817 1.00 92.50 163 SER A N 1
ATOM 1299 C CA . SER A 1 163 ? 9.889 -14.600 2.452 1.00 92.50 163 SER A CA 1
ATOM 1300 C C . SER A 1 163 ? 8.979 -13.800 1.516 1.00 92.50 163 SER A C 1
ATOM 1302 O O . SER A 1 163 ? 9.483 -13.026 0.707 1.00 92.50 163 SER A O 1
ATOM 1304 N N . LEU A 1 164 ? 7.659 -13.942 1.652 1.00 94.44 164 LEU A N 1
ATOM 1305 C CA . LEU A 1 164 ? 6.678 -13.223 0.847 1.00 94.44 164 LEU A CA 1
ATOM 1306 C C . LEU A 1 164 ? 6.488 -11.786 1.339 1.00 94.44 164 LEU A C 1
ATOM 1308 O O . LEU A 1 164 ? 6.417 -10.877 0.520 1.00 94.44 164 LEU A O 1
ATOM 1312 N N . LEU A 1 165 ? 6.525 -11.560 2.658 1.00 94.94 165 LEU A N 1
ATOM 1313 C CA . LEU A 1 165 ? 6.525 -10.205 3.227 1.00 94.94 165 LEU A CA 1
ATOM 1314 C C . LEU A 1 165 ? 7.713 -9.375 2.728 1.00 94.94 165 LEU A C 1
ATOM 1316 O O . LEU A 1 165 ? 7.546 -8.199 2.425 1.00 94.94 165 LEU A O 1
ATOM 1320 N N . ARG A 1 166 ? 8.900 -9.983 2.579 1.00 93.44 166 ARG A N 1
ATOM 1321 C CA . ARG A 1 166 ? 10.063 -9.308 1.975 1.00 93.44 166 ARG A CA 1
ATOM 1322 C C . ARG A 1 166 ? 9.800 -8.891 0.532 1.00 93.44 16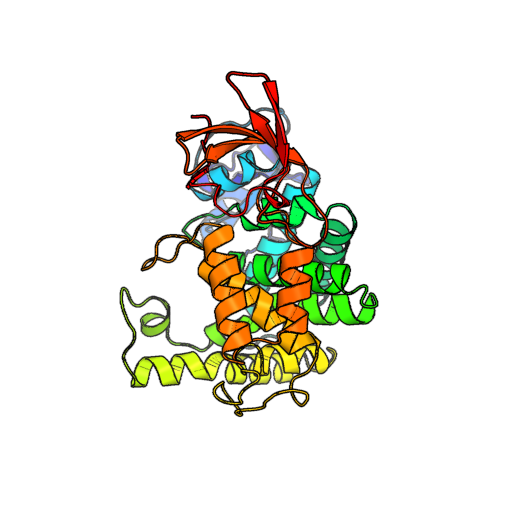6 ARG A C 1
ATOM 1324 O O . ARG A 1 166 ? 10.133 -7.767 0.180 1.00 93.44 166 ARG A O 1
ATOM 1331 N N . ILE A 1 167 ? 9.195 -9.756 -0.278 1.00 94.44 167 ILE A N 1
ATOM 1332 C CA . ILE A 1 167 ? 8.863 -9.449 -1.679 1.00 94.44 167 ILE A CA 1
ATOM 1333 C C . ILE A 1 167 ? 7.854 -8.303 -1.753 1.00 94.44 167 ILE A C 1
ATOM 1335 O O . ILE A 1 167 ? 8.069 -7.354 -2.500 1.00 94.44 167 ILE A O 1
ATOM 1339 N N . ILE A 1 168 ? 6.807 -8.356 -0.926 1.00 96.06 168 ILE A N 1
ATOM 1340 C CA . ILE A 1 168 ? 5.780 -7.313 -0.832 1.00 96.06 168 ILE A CA 1
ATOM 1341 C C . ILE A 1 168 ? 6.389 -5.978 -0.383 1.00 96.06 168 ILE A C 1
ATOM 1343 O O . ILE A 1 168 ? 6.101 -4.949 -0.981 1.00 96.06 168 ILE A O 1
ATOM 1347 N N . ALA A 1 169 ? 7.271 -5.986 0.619 1.00 93.31 169 ALA A N 1
ATOM 1348 C CA . ALA A 1 169 ? 7.961 -4.785 1.086 1.00 93.31 169 ALA A CA 1
ATOM 1349 C C . ALA A 1 169 ? 8.832 -4.159 -0.015 1.00 93.31 169 ALA A C 1
ATOM 1351 O O . ALA A 1 169 ? 8.778 -2.952 -0.238 1.00 93.31 169 ALA A O 1
ATOM 1352 N N . TYR A 1 170 ? 9.618 -4.981 -0.720 1.00 91.56 170 TYR A N 1
ATOM 1353 C CA . TYR A 1 170 ? 10.453 -4.533 -1.835 1.00 91.56 170 TYR A CA 1
ATOM 1354 C C . TYR A 1 170 ? 9.620 -3.954 -2.978 1.00 91.56 170 TYR A C 1
ATOM 1356 O O . TYR A 1 170 ? 9.885 -2.839 -3.426 1.00 91.56 170 TYR A O 1
ATOM 1364 N N . GLY A 1 171 ? 8.609 -4.699 -3.427 1.00 93.25 171 GLY A N 1
ATOM 1365 C CA . GLY A 1 171 ? 7.717 -4.266 -4.494 1.00 93.25 171 GLY A CA 1
ATOM 1366 C C . GLY A 1 171 ? 6.950 -3.005 -4.114 1.00 93.25 171 GLY A C 1
ATOM 1367 O O . GLY A 1 171 ? 6.932 -2.065 -4.889 1.00 93.25 171 GLY A O 1
ATOM 1368 N N . GLY A 1 172 ? 6.414 -2.919 -2.895 1.00 94.00 172 GLY A N 1
ATOM 1369 C CA . GLY A 1 172 ? 5.709 -1.731 -2.410 1.00 94.00 172 GLY A CA 1
ATOM 1370 C C . GLY A 1 172 ? 6.594 -0.483 -2.343 1.00 94.00 172 GLY A C 1
ATOM 1371 O O . GLY A 1 172 ? 6.147 0.593 -2.724 1.00 94.00 172 GLY A O 1
ATOM 1372 N N . LEU A 1 173 ? 7.865 -0.606 -1.942 1.00 90.12 173 LEU A N 1
ATOM 1373 C CA . LEU A 1 173 ? 8.792 0.534 -1.936 1.00 90.12 173 LEU A CA 1
ATOM 1374 C C . LEU A 1 173 ? 9.140 0.999 -3.355 1.00 90.12 173 LEU A C 1
ATOM 1376 O O . LEU A 1 173 ? 9.332 2.189 -3.583 1.00 90.12 173 LEU A O 1
ATOM 1380 N N . LEU A 1 174 ? 9.245 0.075 -4.308 1.00 90.81 174 LEU A N 1
ATOM 1381 C CA . LEU A 1 174 ? 9.794 0.356 -5.635 1.00 90.81 174 LEU A CA 1
ATOM 1382 C C . LEU A 1 174 ? 8.753 0.355 -6.760 1.00 90.81 174 LEU A C 1
ATOM 1384 O O . LEU A 1 174 ? 9.141 0.602 -7.897 1.00 90.81 174 LEU A O 1
ATOM 1388 N N . HIS A 1 175 ? 7.468 0.115 -6.471 1.00 94.19 175 HIS A N 1
ATOM 1389 C CA . HIS A 1 175 ? 6.403 -0.023 -7.479 1.00 94.19 175 HIS A CA 1
ATOM 1390 C C . HIS A 1 175 ? 6.400 1.142 -8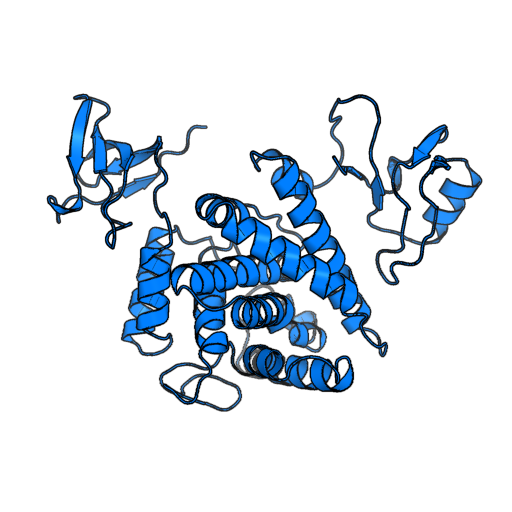.478 1.00 94.19 175 HIS A C 1
ATOM 1392 O O . HIS A 1 175 ? 6.294 0.952 -9.685 1.00 94.19 175 HIS A O 1
ATOM 1398 N N . ASP A 1 176 ? 6.659 2.338 -7.959 1.00 92.50 176 ASP A N 1
ATOM 1399 C CA . ASP A 1 176 ? 6.615 3.601 -8.679 1.00 92.50 176 ASP A CA 1
ATOM 1400 C C . ASP A 1 176 ? 7.973 4.088 -9.213 1.00 92.50 176 ASP A C 1
ATOM 1402 O O . ASP A 1 176 ? 8.067 5.196 -9.748 1.00 92.50 176 ASP A O 1
ATOM 1406 N N . ILE A 1 177 ? 9.053 3.303 -9.089 1.00 89.62 177 ILE A N 1
ATOM 1407 C CA . ILE A 1 177 ? 10.410 3.755 -9.458 1.00 89.62 177 ILE A CA 1
ATOM 1408 C C . ILE A 1 177 ? 10.515 4.166 -10.935 1.00 89.62 177 ILE A C 1
ATOM 1410 O O . ILE A 1 177 ? 11.280 5.065 -11.287 1.00 89.62 177 ILE A O 1
ATOM 1414 N N . GLY A 1 178 ? 9.691 3.584 -11.808 1.00 91.12 178 GLY A N 1
ATOM 1415 C CA . GLY A 1 178 ? 9.646 3.951 -13.220 1.00 91.12 178 GLY A CA 1
ATOM 1416 C C . GLY A 1 178 ? 9.146 5.370 -13.494 1.00 91.12 178 GLY A C 1
ATOM 1417 O O . GLY A 1 178 ? 9.419 5.903 -14.571 1.00 91.12 178 GLY A O 1
ATOM 1418 N N . LYS A 1 179 ? 8.507 6.044 -12.521 1.00 88.81 179 LYS A N 1
ATOM 1419 C CA . LYS A 1 179 ? 8.142 7.469 -12.633 1.00 88.81 179 LYS A CA 1
ATOM 1420 C C . LYS A 1 179 ? 9.367 8.368 -12.813 1.00 88.81 179 LYS A C 1
ATOM 1422 O O . LYS A 1 179 ? 9.229 9.469 -13.330 1.00 88.81 179 LYS A O 1
ATOM 1427 N N . LEU A 1 180 ? 10.570 7.890 -12.479 1.00 85.44 180 LEU A N 1
ATOM 1428 C CA . LEU A 1 180 ? 11.831 8.578 -12.779 1.00 85.44 180 LEU A CA 1
ATOM 1429 C C . LEU A 1 180 ? 12.085 8.778 -14.282 1.00 85.44 180 LEU A C 1
ATOM 1431 O O . LEU A 1 180 ? 12.828 9.686 -14.642 1.00 85.44 180 LEU A O 1
ATOM 1435 N N . ARG A 1 181 ? 11.485 7.950 -15.150 1.00 88.06 181 ARG A N 1
ATOM 1436 C CA . ARG A 1 181 ? 11.567 8.082 -16.616 1.00 88.06 181 ARG A CA 1
ATOM 1437 C C . ARG A 1 181 ? 10.392 8.864 -17.221 1.00 88.06 181 ARG A C 1
ATOM 1439 O O . ARG A 1 181 ? 10.377 9.092 -18.427 1.00 88.06 181 ARG A O 1
ATOM 1446 N N . VAL A 1 182 ? 9.419 9.286 -16.411 1.00 87.12 182 VAL A N 1
ATOM 1447 C CA . VAL A 1 182 ? 8.292 10.118 -16.860 1.00 87.12 182 VAL A CA 1
ATOM 1448 C C . VAL A 1 182 ? 8.720 11.595 -16.858 1.00 87.12 182 VAL A C 1
ATOM 1450 O O . VAL A 1 182 ? 9.311 12.044 -15.873 1.00 87.12 182 VAL A O 1
ATOM 1453 N N . PRO A 1 183 ? 8.416 12.380 -17.913 1.00 86.38 183 PRO A N 1
ATOM 1454 C CA . PRO A 1 183 ? 8.736 13.807 -17.955 1.00 86.38 183 PRO A CA 1
ATOM 1455 C C . PRO A 1 183 ? 8.168 14.581 -16.760 1.00 86.38 183 PRO A C 1
ATOM 1457 O O . PRO A 1 183 ? 7.005 14.408 -16.377 1.00 86.38 183 PRO A O 1
ATOM 1460 N N . ALA A 1 184 ? 8.981 15.467 -16.180 1.00 82.12 184 ALA A N 1
ATOM 1461 C CA . ALA A 1 184 ? 8.616 16.218 -14.980 1.00 82.12 184 ALA A CA 1
ATOM 1462 C C . ALA A 1 184 ? 7.433 17.170 -15.216 1.00 82.12 184 ALA A C 1
ATOM 1464 O O . ALA A 1 184 ? 6.669 17.430 -14.286 1.00 82.12 184 ALA A O 1
ATOM 1465 N N . GLU A 1 185 ? 7.265 17.664 -16.444 1.00 81.69 185 GLU A N 1
ATOM 1466 C CA . GLU A 1 185 ? 6.161 18.532 -16.856 1.00 81.69 185 GLU A CA 1
ATOM 1467 C C . GLU A 1 185 ? 4.821 17.793 -16.819 1.00 81.69 185 GLU A C 1
ATOM 1469 O O . GLU A 1 185 ? 3.808 18.394 -16.474 1.00 81.69 185 GLU A O 1
ATOM 1474 N N . ILE A 1 186 ? 4.828 16.491 -17.129 1.00 84.38 186 ILE A N 1
ATOM 1475 C CA . ILE A 1 186 ? 3.647 15.624 -17.061 1.00 84.38 186 ILE A CA 1
ATOM 1476 C C . ILE A 1 186 ? 3.392 15.224 -15.607 1.00 84.38 186 ILE A C 1
ATOM 1478 O O . ILE A 1 186 ? 2.278 15.364 -15.108 1.00 84.38 186 ILE A O 1
ATOM 1482 N N . LEU A 1 187 ? 4.434 14.773 -14.902 1.00 80.81 187 LEU A N 1
ATOM 1483 C CA . LEU A 1 187 ? 4.313 14.274 -13.532 1.00 80.81 187 LEU A CA 1
ATOM 1484 C C . LEU A 1 187 ? 3.843 15.356 -12.543 1.00 80.81 187 LEU A C 1
ATOM 1486 O O . LEU A 1 187 ? 3.072 15.059 -11.633 1.00 80.81 187 LEU A O 1
ATOM 1490 N N . ASN A 1 188 ? 4.285 16.604 -12.728 1.00 76.62 188 ASN A N 1
ATOM 1491 C CA . ASN A 1 188 ? 3.966 17.728 -11.840 1.00 76.62 188 ASN A CA 1
ATOM 1492 C C . ASN A 1 188 ? 2.887 18.666 -12.403 1.00 76.62 188 ASN A C 1
ATOM 1494 O O . ASN A 1 188 ? 2.706 19.770 -11.879 1.00 76.62 188 ASN A O 1
ATOM 1498 N N . LYS A 1 189 ? 2.180 18.266 -13.468 1.00 77.88 189 LYS A N 1
ATOM 1499 C CA . LYS A 1 189 ? 1.170 19.109 -14.113 1.00 77.88 189 LYS A CA 1
ATOM 1500 C C . LYS A 1 189 ? 0.067 19.504 -13.116 1.00 77.88 189 LYS A C 1
ATOM 1502 O O . LYS A 1 189 ? -0.567 18.627 -12.524 1.00 77.88 189 LYS A O 1
ATOM 1507 N N . PRO A 1 190 ? -0.217 20.808 -12.929 1.00 73.44 190 PRO A N 1
ATOM 1508 C CA . PRO A 1 190 ? -1.337 21.239 -12.105 1.00 73.44 190 PRO A CA 1
ATOM 1509 C C . PRO A 1 190 ? -2.650 21.057 -12.881 1.00 73.44 190 PRO A C 1
ATOM 1511 O O . PRO A 1 190 ? -2.983 21.860 -13.750 1.00 73.44 190 PRO A O 1
ATOM 1514 N N . GLY A 1 191 ? -3.401 20.000 -12.567 1.00 78.25 191 GLY A N 1
ATOM 1515 C CA . GLY A 1 191 ? -4.713 19.719 -13.160 1.00 78.25 191 GLY A CA 1
ATOM 1516 C C . GLY A 1 191 ? -4.800 18.339 -13.823 1.00 78.25 191 GLY A C 1
ATOM 1517 O O . GLY A 1 191 ? -3.903 17.516 -13.647 1.00 78.25 191 GLY A O 1
ATOM 1518 N N . PRO A 1 192 ? -5.895 18.053 -14.551 1.00 82.75 192 PRO A N 1
ATOM 1519 C CA . PRO A 1 192 ? -6.067 16.768 -15.216 1.00 82.75 192 PRO A CA 1
ATOM 1520 C C . PRO A 1 192 ? -5.074 16.593 -16.372 1.00 82.75 192 PRO A C 1
ATOM 1522 O O . PRO A 1 192 ? -4.737 17.544 -17.084 1.00 82.75 192 PRO A O 1
ATOM 1525 N N . LEU A 1 193 ? -4.647 15.347 -16.562 1.00 86.88 193 LEU A N 1
ATOM 1526 C CA . LEU A 1 193 ? -3.850 14.925 -17.708 1.00 86.88 193 LEU A CA 1
ATOM 1527 C C . LEU A 1 193 ? -4.756 14.688 -18.919 1.00 86.88 193 LEU A C 1
ATOM 1529 O O . LEU A 1 193 ? -5.886 14.220 -18.768 1.00 86.88 193 LEU A O 1
ATOM 1533 N N . ASN A 1 194 ? -4.263 15.006 -20.113 1.00 92.81 194 ASN A N 1
ATOM 1534 C CA . ASN A 1 194 ? -4.907 14.624 -21.367 1.00 92.81 194 ASN A CA 1
ATOM 1535 C C . ASN A 1 194 ? -4.608 13.147 -21.709 1.00 92.81 194 ASN A C 1
ATOM 1537 O O . ASN A 1 194 ? -3.856 12.472 -21.007 1.00 92.81 194 ASN A O 1
ATOM 1541 N N . GLU A 1 195 ? -5.208 12.630 -22.781 1.00 93.50 195 GLU A N 1
ATOM 1542 C CA . GLU A 1 195 ? -5.057 11.220 -23.171 1.00 93.50 195 GLU A CA 1
ATOM 1543 C C . GLU A 1 195 ? -3.606 10.837 -23.503 1.00 93.50 195 GLU A C 1
ATOM 1545 O O . GLU A 1 195 ? -3.143 9.779 -23.084 1.00 93.50 195 GLU A O 1
ATOM 1550 N N . GLU A 1 196 ? -2.864 11.709 -24.187 1.00 94.19 196 GLU A N 1
ATOM 1551 C CA . GLU A 1 196 ? -1.459 11.477 -24.549 1.00 94.19 196 GLU A CA 1
ATOM 1552 C C . GLU A 1 196 ? -0.562 11.429 -23.301 1.00 94.19 196 GLU A C 1
ATOM 1554 O O . GLU A 1 196 ? 0.262 10.531 -23.137 1.00 94.19 196 GLU A O 1
ATOM 1559 N N . GLU A 1 197 ? -0.771 12.357 -22.370 1.00 92.75 197 GLU A N 1
ATOM 1560 C CA . GLU A 1 197 ? -0.080 12.417 -21.082 1.00 92.75 197 GLU A CA 1
ATOM 1561 C C . GLU A 1 197 ? -0.395 11.192 -20.213 1.00 92.75 197 GLU A C 1
ATOM 1563 O O . GLU A 1 197 ? 0.499 10.648 -19.560 1.00 92.75 197 GLU A O 1
ATOM 1568 N N . LEU A 1 198 ? -1.647 10.719 -20.230 1.00 90.88 198 LEU A N 1
ATOM 1569 C CA . LEU A 1 198 ? -2.048 9.491 -19.542 1.00 90.88 198 LEU A CA 1
ATOM 1570 C C . LEU A 1 198 ? -1.331 8.265 -20.108 1.00 90.88 198 LEU A C 1
ATOM 1572 O O . LEU A 1 198 ? -0.894 7.422 -19.326 1.00 90.88 198 LEU A O 1
ATOM 1576 N N . VAL A 1 199 ? -1.180 8.166 -21.432 1.00 93.88 199 VAL A N 1
ATOM 1577 C CA . VAL A 1 199 ? -0.411 7.082 -22.061 1.00 93.88 199 VAL A CA 1
ATOM 1578 C C . VAL A 1 199 ? 1.033 7.097 -21.563 1.00 93.88 199 VAL A C 1
ATOM 1580 O O . VAL A 1 199 ? 1.536 6.053 -21.160 1.00 93.88 199 VAL A O 1
ATOM 1583 N N . VAL A 1 200 ? 1.675 8.268 -21.497 1.00 93.81 200 VAL A N 1
ATOM 1584 C CA . VAL A 1 200 ? 3.058 8.384 -21.002 1.00 93.81 200 VAL A CA 1
ATOM 1585 C C . VAL A 1 200 ? 3.173 7.969 -19.534 1.00 93.81 200 VAL A C 1
ATOM 1587 O O . VAL A 1 200 ? 4.080 7.214 -19.186 1.00 93.81 200 VAL A O 1
ATOM 1590 N N . ILE A 1 201 ? 2.254 8.402 -18.663 1.00 91.62 201 ILE A N 1
ATOM 1591 C CA . ILE A 1 201 ? 2.278 7.974 -17.256 1.00 91.62 201 ILE A CA 1
ATOM 1592 C C . ILE A 1 201 ? 2.071 6.465 -17.132 1.00 91.62 201 ILE A C 1
ATOM 1594 O O . ILE A 1 201 ? 2.753 5.835 -16.327 1.00 91.62 201 ILE A O 1
ATOM 1598 N N . ARG A 1 202 ? 1.176 5.864 -17.922 1.00 95.19 202 ARG A N 1
ATOM 1599 C CA . ARG A 1 202 ? 0.900 4.418 -17.875 1.00 95.19 202 ARG A CA 1
ATOM 1600 C C . ARG A 1 202 ? 2.094 3.545 -18.262 1.00 95.19 202 ARG A C 1
ATOM 1602 O O . ARG A 1 202 ? 2.063 2.350 -18.003 1.00 95.19 202 ARG A O 1
ATOM 1609 N N . MET A 1 203 ? 3.159 4.127 -18.812 1.00 96.56 203 MET A N 1
ATOM 1610 C CA . MET A 1 203 ? 4.401 3.411 -19.101 1.00 96.56 203 MET A CA 1
ATOM 1611 C C . MET A 1 203 ? 5.304 3.220 -17.876 1.00 96.56 203 MET A C 1
ATOM 1613 O O . MET A 1 203 ? 6.243 2.428 -17.942 1.00 96.56 203 MET A O 1
ATOM 1617 N N . HIS A 1 204 ? 5.056 3.904 -16.753 1.00 95.94 204 HIS A N 1
ATOM 1618 C CA . HIS A 1 204 ? 5.946 3.804 -15.594 1.00 95.94 204 HIS A CA 1
ATOM 1619 C C . HIS A 1 204 ? 6.110 2.382 -15.014 1.00 95.94 204 HIS A C 1
ATOM 1621 O O . HIS A 1 204 ? 7.222 2.101 -14.568 1.00 95.94 204 HIS A O 1
ATOM 1627 N N . PRO A 1 205 ? 5.129 1.452 -15.051 1.00 97.12 205 PRO A N 1
ATOM 1628 C CA . PRO A 1 205 ? 5.366 0.080 -14.599 1.00 97.12 205 PRO A CA 1
ATOM 1629 C C . PRO A 1 205 ? 6.410 -0.624 -15.477 1.00 97.12 205 PRO A C 1
ATOM 1631 O O . PRO A 1 205 ? 7.350 -1.233 -14.967 1.00 97.12 205 PRO A O 1
ATOM 1634 N N . ILE A 1 206 ? 6.323 -0.438 -16.801 1.00 97.19 206 ILE A N 1
ATOM 1635 C CA . ILE A 1 206 ? 7.287 -0.972 -17.778 1.00 97.19 206 ILE A CA 1
ATOM 1636 C C . ILE A 1 206 ? 8.669 -0.360 -17.538 1.00 97.19 206 ILE A C 1
ATOM 1638 O O . ILE A 1 206 ? 9.662 -1.075 -17.419 1.00 97.19 206 ILE A O 1
ATOM 1642 N N . TYR A 1 207 ? 8.740 0.965 -17.391 1.00 95.38 207 TYR A N 1
ATOM 1643 C CA . TYR A 1 207 ? 9.993 1.664 -17.107 1.00 95.38 207 TYR A CA 1
ATOM 1644 C C . TYR A 1 207 ? 10.647 1.193 -15.809 1.00 95.38 207 TYR A C 1
ATOM 1646 O O . TYR A 1 207 ? 11.869 1.055 -15.758 1.00 95.38 207 TYR A O 1
ATOM 1654 N N . GLY A 1 208 ? 9.847 0.955 -14.768 1.00 93.50 208 GLY A N 1
ATOM 1655 C CA . GLY A 1 208 ? 10.320 0.438 -13.490 1.00 93.50 208 GLY A CA 1
ATOM 1656 C C . GLY A 1 208 ? 10.853 -0.985 -13.626 1.00 93.50 208 GLY A C 1
ATOM 1657 O O . GLY A 1 208 ? 11.964 -1.262 -13.176 1.00 93.50 208 GLY A O 1
ATOM 1658 N N . TYR A 1 209 ? 10.106 -1.861 -14.303 1.00 94.94 209 TYR A N 1
ATOM 1659 C CA . TYR A 1 209 ? 10.512 -3.239 -14.574 1.00 94.94 209 TYR A CA 1
ATOM 1660 C C . TYR A 1 209 ? 11.844 -3.299 -15.333 1.00 94.94 209 TYR A C 1
ATOM 1662 O O . TYR A 1 209 ? 12.785 -3.953 -14.882 1.00 94.94 209 TYR A O 1
ATOM 1670 N N . GLU A 1 210 ? 11.961 -2.576 -16.450 1.00 93.44 210 GLU A N 1
ATOM 1671 C CA . GLU A 1 210 ? 13.179 -2.540 -17.266 1.00 93.44 210 GLU A CA 1
ATOM 1672 C C . GLU A 1 210 ? 14.375 -1.996 -16.483 1.00 93.44 210 GLU A C 1
ATOM 1674 O O . GLU A 1 210 ? 15.448 -2.603 -16.481 1.00 93.44 210 GLU A O 1
ATOM 1679 N N . MET A 1 211 ? 14.181 -0.877 -15.777 1.00 89.69 211 MET A N 1
ATOM 1680 C CA . MET A 1 211 ? 15.221 -0.258 -14.960 1.00 89.69 211 MET A CA 1
ATOM 1681 C C . MET A 1 211 ? 15.741 -1.223 -13.894 1.00 89.69 211 MET A C 1
ATOM 1683 O O . MET A 1 211 ? 16.948 -1.327 -13.685 1.00 89.69 211 MET A O 1
ATOM 1687 N N . MET A 1 212 ? 14.842 -1.934 -13.219 1.00 88.94 212 MET A N 1
ATOM 1688 C CA . MET A 1 212 ? 15.209 -2.846 -12.142 1.00 88.94 212 MET A CA 1
ATOM 1689 C C . MET A 1 212 ? 15.829 -4.141 -12.663 1.00 88.94 212 MET A C 1
ATOM 1691 O O . MET A 1 212 ? 16.759 -4.656 -12.048 1.00 88.94 212 MET A O 1
ATOM 1695 N N . LYS A 1 213 ? 15.393 -4.631 -13.824 1.00 89.56 213 LYS A N 1
ATOM 1696 C CA . LYS A 1 213 ? 16.020 -5.774 -14.495 1.00 89.56 213 LYS A CA 1
ATOM 1697 C C . LYS A 1 213 ? 17.474 -5.486 -14.877 1.00 89.56 213 LYS A C 1
ATOM 1699 O O . LYS A 1 213 ? 18.324 -6.363 -14.749 1.00 89.56 213 LYS A O 1
ATOM 1704 N N . GLU A 1 214 ? 17.763 -4.257 -15.300 1.00 86.44 214 GLU A N 1
ATOM 1705 C CA . GLU A 1 214 ? 19.115 -3.807 -15.641 1.00 86.44 214 GLU A CA 1
ATOM 1706 C C . GLU A 1 214 ? 19.971 -3.528 -14.395 1.00 86.44 214 GLU A C 1
ATOM 1708 O O . GLU A 1 214 ? 21.088 -4.028 -14.278 1.00 86.44 214 GLU A O 1
ATOM 1713 N N . LYS A 1 215 ? 19.448 -2.744 -13.444 1.00 82.19 215 LYS A N 1
ATOM 1714 C CA . LYS A 1 215 ? 20.212 -2.243 -12.288 1.00 82.19 215 LYS A CA 1
ATOM 1715 C C . LYS A 1 215 ? 20.278 -3.214 -11.111 1.00 82.19 215 LYS A C 1
ATOM 1717 O O . LYS A 1 215 ? 21.091 -3.010 -10.211 1.00 82.19 215 LYS A O 1
ATOM 1722 N N . ALA A 1 216 ? 19.416 -4.230 -11.081 1.00 79.50 216 ALA A N 1
ATOM 1723 C CA . ALA A 1 216 ? 19.249 -5.141 -9.953 1.00 79.50 216 ALA A CA 1
ATOM 1724 C C . ALA A 1 216 ? 19.124 -6.628 -10.357 1.00 79.50 216 ALA A C 1
ATOM 1726 O O . ALA A 1 216 ? 18.284 -7.339 -9.800 1.00 79.50 216 ALA A O 1
ATOM 1727 N N . PRO A 1 217 ? 19.975 -7.163 -11.255 1.00 76.88 217 PRO A N 1
ATOM 1728 C CA . PRO A 1 217 ? 19.783 -8.493 -11.854 1.00 76.88 217 PRO A CA 1
ATOM 1729 C C . PRO A 1 217 ? 19.882 -9.664 -10.860 1.00 76.88 217 PRO A C 1
ATOM 1731 O O . PRO A 1 217 ? 19.619 -10.807 -11.215 1.00 76.88 217 PRO A O 1
ATOM 1734 N N . LYS A 1 218 ? 20.314 -9.405 -9.619 1.00 79.62 218 LYS A N 1
ATOM 1735 C CA . LYS A 1 218 ? 20.472 -10.412 -8.556 1.00 79.62 218 LYS A CA 1
ATOM 1736 C C . LYS A 1 218 ? 19.285 -10.483 -7.597 1.00 79.62 218 LYS A C 1
ATOM 1738 O O . LYS A 1 218 ? 19.290 -11.337 -6.711 1.00 79.62 218 LYS A O 1
ATOM 1743 N N . LEU A 1 219 ? 18.333 -9.560 -7.699 1.00 77.19 219 LEU A N 1
ATOM 1744 C CA . LEU A 1 219 ? 17.156 -9.583 -6.845 1.00 77.19 219 LEU A CA 1
ATOM 1745 C C . LEU A 1 219 ? 16.132 -10.609 -7.367 1.00 77.19 219 LEU A C 1
ATOM 1747 O O . LEU A 1 219 ? 16.138 -10.991 -8.531 1.00 77.19 219 LEU A O 1
ATOM 1751 N N . ASP A 1 220 ? 15.234 -11.040 -6.486 1.00 83.00 220 ASP A N 1
ATOM 1752 C CA . ASP A 1 220 ? 14.192 -12.037 -6.763 1.00 83.00 220 ASP A CA 1
ATOM 1753 C C . ASP A 1 220 ? 13.136 -11.550 -7.770 1.00 83.00 220 ASP A C 1
ATOM 1755 O O . ASP A 1 220 ? 12.368 -10.656 -7.454 1.00 83.00 220 ASP A O 1
ATOM 1759 N N . GLU A 1 221 ? 13.006 -12.154 -8.949 1.00 85.12 221 GLU A N 1
ATOM 1760 C CA . GLU A 1 221 ? 12.098 -11.665 -10.005 1.00 85.12 221 GLU A CA 1
ATOM 1761 C C . GLU A 1 221 ? 10.638 -11.422 -9.562 1.00 85.12 221 GLU A C 1
ATOM 1763 O O . GLU A 1 221 ? 9.935 -10.616 -10.168 1.00 85.12 221 GLU A O 1
ATOM 1768 N N . ARG A 1 222 ? 10.180 -12.026 -8.458 1.00 88.06 222 ARG A N 1
ATOM 1769 C CA . ARG A 1 222 ? 8.839 -11.797 -7.903 1.00 88.06 222 ARG A CA 1
ATOM 1770 C C . ARG A 1 222 ? 8.568 -10.358 -7.452 1.00 88.06 222 ARG A C 1
ATOM 1772 O O . ARG A 1 222 ? 7.402 -9.985 -7.393 1.00 88.06 222 ARG A O 1
ATOM 1779 N N . PHE A 1 223 ? 9.574 -9.537 -7.120 1.00 88.62 223 PHE A N 1
ATOM 1780 C CA . PHE A 1 223 ? 9.305 -8.104 -6.878 1.00 88.62 223 PHE A CA 1
ATOM 1781 C C . PHE A 1 223 ? 9.162 -7.324 -8.194 1.00 88.62 223 PHE A C 1
ATOM 1783 O O . PHE A 1 223 ? 8.467 -6.311 -8.209 1.00 88.62 223 PHE A O 1
ATOM 1790 N N . LEU A 1 224 ? 9.787 -7.778 -9.291 1.00 92.56 224 LEU A N 1
ATOM 1791 C CA . LEU A 1 224 ? 9.636 -7.146 -10.609 1.00 92.56 224 LEU A CA 1
ATOM 1792 C C . LEU A 1 224 ? 8.202 -7.289 -11.116 1.00 92.56 224 LEU A C 1
ATOM 1794 O O . LEU A 1 224 ? 7.672 -6.350 -11.699 1.00 92.56 224 LEU A O 1
ATOM 1798 N N . ASP A 1 225 ? 7.576 -8.432 -10.839 1.00 94.94 225 ASP A N 1
ATOM 1799 C CA . ASP A 1 225 ? 6.162 -8.669 -11.125 1.00 94.94 225 ASP A CA 1
ATOM 1800 C C . ASP A 1 225 ? 5.250 -7.630 -10.448 1.00 94.94 225 ASP A C 1
ATOM 1802 O O . ASP A 1 225 ? 4.376 -7.066 -11.095 1.00 94.94 225 ASP A O 1
ATOM 1806 N N . ILE A 1 226 ? 5.516 -7.273 -9.185 1.00 96.56 226 ILE A N 1
ATOM 1807 C CA . ILE A 1 226 ? 4.777 -6.198 -8.501 1.00 96.56 226 ILE A CA 1
ATOM 1808 C C . ILE A 1 226 ? 4.967 -4.863 -9.230 1.00 96.56 226 ILE A C 1
ATOM 1810 O O . ILE A 1 226 ? 3.999 -4.150 -9.482 1.00 96.56 226 ILE A O 1
ATOM 1814 N N . ILE A 1 227 ? 6.211 -4.509 -9.564 1.00 95.81 227 ILE A N 1
ATOM 1815 C CA . ILE A 1 227 ? 6.510 -3.241 -10.243 1.00 95.81 227 ILE A CA 1
ATOM 1816 C C . ILE A 1 227 ? 5.781 -3.170 -11.586 1.00 95.81 227 ILE A C 1
ATOM 1818 O O . ILE A 1 227 ? 5.231 -2.124 -11.910 1.00 95.81 227 ILE A O 1
ATOM 1822 N N . LEU A 1 228 ? 5.724 -4.273 -12.331 1.00 96.75 228 LEU A N 1
ATOM 1823 C CA . LEU A 1 228 ? 5.069 -4.318 -13.633 1.00 96.75 228 LEU A CA 1
ATOM 1824 C C . LEU A 1 228 ? 3.536 -4.318 -13.528 1.00 96.75 228 LEU A C 1
ATOM 1826 O O . LEU A 1 228 ? 2.888 -3.656 -14.331 1.00 96.75 228 LEU A O 1
ATOM 1830 N N . HIS A 1 229 ? 2.963 -5.011 -12.538 1.00 97.19 229 HIS A N 1
ATOM 1831 C CA . HIS A 1 229 ? 1.530 -5.335 -12.505 1.00 97.19 229 HIS A CA 1
ATOM 1832 C C . HIS A 1 229 ? 0.720 -4.666 -11.385 1.00 97.19 229 HIS A C 1
ATOM 1834 O O . HIS A 1 229 ? -0.467 -4.945 -11.250 1.00 97.19 229 HIS A O 1
ATOM 1840 N N . HIS A 1 230 ? 1.289 -3.762 -10.580 1.00 96.06 230 HIS A N 1
ATOM 1841 C CA . HIS A 1 230 ? 0.541 -3.092 -9.497 1.00 96.06 230 HIS A CA 1
ATOM 1842 C C . HIS A 1 230 ? -0.644 -2.224 -9.975 1.00 96.06 230 HIS A C 1
ATOM 1844 O O . HIS A 1 230 ? -1.490 -1.851 -9.164 1.00 96.06 230 HIS A O 1
ATOM 1850 N N . HIS A 1 231 ? -0.726 -1.915 -11.273 1.00 96.69 231 HIS A N 1
ATOM 1851 C CA . HIS A 1 231 ? -1.861 -1.230 -11.901 1.00 96.69 231 HIS A CA 1
ATOM 1852 C C . HIS A 1 231 ? -2.746 -2.132 -12.767 1.00 96.69 231 HIS A C 1
ATOM 1854 O O . HIS A 1 231 ? -3.703 -1.653 -13.393 1.00 96.69 231 HIS A O 1
ATOM 1860 N N . GLU A 1 232 ? -2.465 -3.432 -12.782 1.00 97.50 232 GLU A N 1
ATOM 1861 C CA . GLU A 1 232 ? -3.388 -4.401 -13.340 1.00 97.50 232 GLU A CA 1
ATOM 1862 C C . GLU A 1 232 ? -4.636 -4.526 -12.473 1.00 97.50 232 GLU A C 1
ATOM 1864 O O . GLU A 1 232 ? -4.632 -4.257 -11.269 1.00 97.50 232 GLU A O 1
ATOM 1869 N N . LYS A 1 233 ? -5.729 -4.933 -13.109 1.00 97.25 233 LYS A N 1
ATOM 1870 C CA . LYS A 1 233 ? -7.035 -5.059 -12.468 1.00 97.25 233 LYS A CA 1
ATOM 1871 C C . LYS A 1 233 ? -7.550 -6.470 -12.609 1.00 97.25 233 LYS A C 1
ATOM 1873 O O . LYS A 1 233 ? -7.333 -7.117 -13.630 1.00 97.25 233 LYS A O 1
ATOM 1878 N N . THR A 1 234 ? -8.297 -6.940 -11.617 1.00 96.38 234 THR A N 1
ATOM 1879 C CA . THR A 1 234 ? -8.783 -8.325 -11.618 1.00 96.38 234 THR A CA 1
ATOM 1880 C C . THR A 1 234 ? -9.766 -8.633 -12.758 1.00 96.38 234 THR A C 1
ATOM 1882 O O . THR A 1 234 ? -9.924 -9.801 -13.102 1.00 96.38 234 THR A O 1
ATOM 1885 N N . ASP A 1 235 ? -10.353 -7.622 -13.404 1.00 96.00 235 ASP A N 1
ATOM 1886 C CA . ASP A 1 235 ? -11.177 -7.722 -14.617 1.00 96.00 235 ASP A CA 1
ATOM 1887 C C . ASP A 1 235 ? -10.401 -7.616 -15.943 1.00 96.00 235 ASP A C 1
ATOM 1889 O O . ASP A 1 235 ? -11.011 -7.732 -17.005 1.00 96.00 235 ASP A O 1
ATOM 1893 N N . GLY A 1 236 ? -9.083 -7.387 -15.902 1.00 96.25 236 GLY A N 1
ATOM 1894 C CA . GLY A 1 236 ? -8.229 -7.217 -17.082 1.00 96.25 236 GLY A CA 1
ATOM 1895 C C . GLY A 1 236 ? -8.306 -5.834 -17.740 1.00 96.25 236 GLY A C 1
ATOM 1896 O O . GLY A 1 236 ? -7.688 -5.615 -18.776 1.00 96.25 236 GLY A O 1
ATOM 1897 N N . SER A 1 237 ? -9.033 -4.870 -17.160 1.00 95.94 237 SER A N 1
ATOM 1898 C CA . SER A 1 237 ? -9.082 -3.482 -17.661 1.00 95.94 237 SER A CA 1
ATOM 1899 C C . SER A 1 237 ? -7.889 -2.620 -17.217 1.00 95.94 237 SER A C 1
ATOM 1901 O O . SER A 1 237 ? -7.885 -1.399 -17.420 1.00 95.94 237 SER A O 1
ATOM 1903 N N . GLY A 1 238 ? -6.919 -3.242 -16.545 1.00 95.69 238 GLY A N 1
ATOM 1904 C CA . GLY A 1 238 ? -5.695 -2.626 -16.056 1.00 95.69 238 GLY A CA 1
ATOM 1905 C C . GLY A 1 238 ? -4.643 -2.428 -17.146 1.00 95.69 238 GLY A C 1
ATOM 1906 O O . GLY A 1 238 ? -4.938 -2.448 -18.342 1.00 95.69 238 GLY A O 1
ATOM 1907 N N . TYR A 1 239 ? -3.421 -2.135 -16.717 1.00 96.88 239 TYR A N 1
ATOM 1908 C CA . TYR A 1 239 ? -2.266 -1.945 -17.591 1.00 96.88 239 TYR A CA 1
ATOM 1909 C C . TYR A 1 239 ? -0.989 -2.380 -16.849 1.00 96.88 239 TYR A C 1
ATOM 1911 O O . TYR A 1 239 ? -0.977 -2.331 -15.614 1.00 96.88 239 TYR A O 1
ATOM 1919 N N . PRO A 1 240 ? 0.102 -2.727 -17.560 1.00 95.88 240 PRO A N 1
ATOM 1920 C CA . PRO A 1 240 ? 0.320 -2.583 -19.006 1.00 95.88 240 PRO A CA 1
ATOM 1921 C C . PRO A 1 240 ? -0.116 -3.749 -19.907 1.00 95.88 240 PRO A C 1
ATOM 1923 O O . PRO A 1 240 ? -0.274 -3.530 -21.107 1.00 95.88 240 PRO A O 1
ATOM 1926 N N . GLU A 1 241 ? -0.296 -4.955 -19.379 1.00 95.19 241 GLU A N 1
ATOM 1927 C CA . GLU A 1 241 ? -0.514 -6.188 -20.150 1.00 95.19 241 GLU A CA 1
ATOM 1928 C C . GLU A 1 241 ? -1.981 -6.653 -20.154 1.00 95.19 241 GLU A C 1
ATOM 1930 O O . GLU A 1 241 ? -2.367 -7.451 -21.010 1.00 95.19 241 GLU A O 1
ATOM 1935 N N . GLY A 1 242 ? -2.817 -6.131 -19.252 1.00 94.25 242 GLY A N 1
ATOM 1936 C CA . GLY A 1 242 ? -4.228 -6.509 -19.133 1.00 94.25 242 GLY A CA 1
ATOM 1937 C C . GLY A 1 242 ? -4.423 -7.885 -18.493 1.00 94.25 242 GLY A C 1
ATOM 1938 O O . GLY A 1 242 ? -5.406 -8.573 -18.781 1.00 94.25 242 GLY A O 1
ATOM 1939 N N . ILE A 1 243 ? -3.473 -8.313 -17.656 1.00 93.12 243 ILE A N 1
ATOM 1940 C CA . ILE A 1 243 ? -3.557 -9.574 -16.909 1.00 93.12 243 ILE A CA 1
ATOM 1941 C C . ILE A 1 243 ? -4.704 -9.479 -15.895 1.00 93.12 243 ILE A C 1
ATOM 1943 O O . ILE A 1 243 ? -4.946 -8.429 -15.302 1.00 93.12 243 ILE A O 1
ATOM 1947 N N . SER A 1 244 ? -5.431 -10.580 -15.693 1.00 91.94 244 SER A N 1
ATOM 1948 C CA . SER A 1 244 ? -6.669 -10.586 -14.908 1.00 91.94 244 SER A CA 1
ATOM 1949 C C . SER A 1 244 ? -6.725 -11.722 -13.887 1.00 91.94 244 SER A C 1
ATOM 1951 O O . SER A 1 244 ? -6.026 -12.726 -14.004 1.00 91.94 244 SER A O 1
ATOM 1953 N N . GLY A 1 245 ? -7.596 -11.570 -12.888 1.00 86.25 245 GLY A N 1
ATOM 1954 C CA . GLY A 1 245 ? -7.930 -12.620 -11.927 1.00 86.25 245 GLY A CA 1
ATOM 1955 C C . GLY A 1 245 ? -6.724 -13.291 -11.263 1.00 86.25 245 GLY A C 1
ATOM 1956 O O . GLY A 1 245 ? -5.886 -12.634 -10.648 1.00 86.25 245 GLY A O 1
ATOM 1957 N N . GLU A 1 246 ? -6.678 -14.620 -11.351 1.00 85.44 246 GLU A N 1
ATOM 1958 C CA . GLU A 1 246 ? -5.655 -15.453 -10.707 1.00 85.44 246 GLU A CA 1
ATOM 1959 C C . GLU A 1 246 ? -4.294 -15.422 -11.411 1.00 85.44 246 GLU A C 1
ATOM 1961 O O . GLU A 1 246 ? -3.299 -15.801 -10.793 1.00 85.44 246 GLU A O 1
ATOM 1966 N N . ASP A 1 247 ? -4.231 -14.927 -12.652 1.00 91.31 247 ASP A N 1
ATOM 1967 C CA . ASP A 1 247 ? -2.963 -14.730 -13.360 1.00 91.31 247 ASP A CA 1
ATOM 1968 C C . ASP A 1 247 ? -2.153 -13.578 -12.737 1.00 91.31 247 ASP A C 1
ATOM 1970 O O . ASP A 1 247 ? -0.930 -13.527 -12.871 1.00 91.31 247 ASP A O 1
ATOM 1974 N N . LEU A 1 248 ? -2.812 -12.687 -11.981 1.00 93.69 248 LEU A N 1
ATOM 1975 C CA . LEU A 1 248 ? -2.137 -11.709 -11.135 1.00 93.69 248 LEU A CA 1
ATOM 1976 C C . LEU A 1 248 ? -1.582 -12.372 -9.878 1.00 93.69 248 LEU A C 1
ATOM 1978 O O . LEU A 1 248 ? -2.302 -12.977 -9.066 1.00 93.69 248 LEU A O 1
ATOM 1982 N N . SER A 1 249 ? -0.283 -12.176 -9.658 1.00 95.31 249 SER A N 1
ATOM 1983 C CA . SER A 1 249 ? 0.371 -12.702 -8.472 1.00 95.31 249 SER A CA 1
ATOM 1984 C C . SER A 1 249 ? -0.278 -12.161 -7.195 1.00 95.31 249 SER A C 1
ATOM 1986 O O . SER A 1 249 ? -0.759 -11.026 -7.122 1.00 95.31 249 SER A O 1
ATOM 1988 N N . LEU A 1 250 ? -0.288 -12.992 -6.151 1.00 95.94 250 LEU A N 1
ATOM 1989 C CA . LEU A 1 250 ? -0.787 -12.582 -4.839 1.00 95.94 250 LEU A CA 1
ATOM 1990 C C . LEU A 1 250 ? -0.076 -11.307 -4.323 1.00 95.94 250 LEU A C 1
ATOM 1992 O O . LEU A 1 250 ? -0.772 -10.397 -3.875 1.00 95.94 250 LEU A O 1
ATOM 1996 N N . PRO A 1 251 ? 1.266 -11.170 -4.410 1.00 96.44 251 PRO A N 1
ATOM 1997 C CA . PRO A 1 251 ? 1.937 -9.927 -4.031 1.00 96.44 251 PRO A CA 1
ATOM 1998 C C . PRO A 1 251 ? 1.500 -8.694 -4.831 1.00 96.44 251 PRO A C 1
ATOM 2000 O O . PRO A 1 251 ? 1.330 -7.636 -4.226 1.00 96.44 251 PRO A O 1
ATOM 2003 N N . ALA A 1 252 ? 1.283 -8.812 -6.147 1.00 96.25 252 ALA A N 1
ATOM 2004 C CA . ALA A 1 252 ? 0.812 -7.695 -6.969 1.00 96.25 252 ALA A CA 1
ATOM 2005 C C . ALA A 1 252 ? -0.597 -7.249 -6.546 1.00 96.25 252 ALA A C 1
ATOM 2007 O O . ALA A 1 252 ? -0.825 -6.061 -6.328 1.00 96.25 252 ALA A O 1
ATOM 2008 N N . ARG A 1 253 ? -1.509 -8.203 -6.305 1.00 97.31 253 ARG A N 1
ATOM 2009 C CA . ARG A 1 253 ? -2.864 -7.920 -5.798 1.00 97.31 253 ARG A CA 1
ATOM 2010 C C . ARG A 1 253 ? -2.855 -7.234 -4.428 1.00 97.31 253 ARG A C 1
ATOM 2012 O O . ARG A 1 253 ? -3.621 -6.300 -4.208 1.00 97.31 253 ARG A O 1
ATOM 2019 N N . ILE A 1 254 ? -1.972 -7.658 -3.521 1.00 97.38 254 ILE A N 1
ATOM 2020 C CA . ILE A 1 254 ? -1.794 -7.027 -2.200 1.00 97.38 254 ILE A CA 1
ATOM 2021 C C . ILE A 1 254 ? -1.321 -5.576 -2.343 1.00 97.38 254 ILE A C 1
ATOM 2023 O O . ILE A 1 254 ? -1.866 -4.680 -1.696 1.00 97.38 254 ILE A O 1
ATOM 2027 N N . VAL A 1 255 ? -0.314 -5.337 -3.187 1.00 97.31 255 VAL A N 1
ATOM 2028 C CA . VAL A 1 255 ? 0.250 -3.996 -3.385 1.00 97.31 255 VAL A CA 1
ATOM 2029 C C . VAL A 1 255 ? -0.739 -3.074 -4.095 1.00 97.31 255 VAL A C 1
ATOM 2031 O O . VAL A 1 255 ? -0.837 -1.919 -3.698 1.00 97.31 255 VAL A O 1
ATOM 2034 N N . ALA A 1 256 ? -1.538 -3.574 -5.041 1.00 96.75 256 ALA A N 1
ATOM 2035 C CA . ALA A 1 256 ? -2.592 -2.794 -5.692 1.00 96.75 256 ALA A CA 1
ATOM 2036 C C . ALA A 1 256 ? -3.636 -2.265 -4.687 1.00 96.75 256 ALA A C 1
ATOM 2038 O O . ALA A 1 256 ? -4.006 -1.092 -4.732 1.00 96.75 256 ALA A O 1
ATOM 2039 N N . VAL A 1 257 ? -4.074 -3.091 -3.725 1.00 96.38 257 VAL A N 1
ATOM 2040 C CA . VAL A 1 257 ? -4.995 -2.645 -2.658 1.00 96.38 257 VAL A CA 1
ATOM 2041 C C . VAL A 1 257 ? -4.350 -1.561 -1.788 1.00 96.38 257 VAL A C 1
ATOM 2043 O O . VAL A 1 257 ? -4.986 -0.547 -1.493 1.00 96.38 257 VAL A O 1
ATOM 2046 N N . ALA A 1 258 ? -3.086 -1.754 -1.399 1.00 94.62 258 ALA A N 1
ATOM 2047 C CA . ALA A 1 258 ? -2.341 -0.790 -0.595 1.00 94.62 258 ALA A CA 1
ATOM 2048 C C . ALA A 1 258 ? -2.118 0.547 -1.327 1.00 94.62 258 ALA A C 1
ATOM 2050 O O . ALA A 1 258 ? -2.300 1.604 -0.723 1.00 94.62 258 ALA A O 1
ATOM 2051 N N . ASP A 1 259 ? -1.776 0.500 -2.617 1.00 94.06 259 ASP A N 1
ATOM 2052 C CA . ASP A 1 259 ? -1.595 1.667 -3.486 1.00 94.06 259 ASP A CA 1
ATOM 2053 C C . ASP A 1 259 ? -2.888 2.478 -3.615 1.00 94.06 259 ASP A C 1
ATOM 2055 O O . ASP A 1 259 ? -2.917 3.674 -3.305 1.00 94.06 259 ASP A O 1
ATOM 2059 N N . VAL A 1 260 ? -4.000 1.818 -3.958 1.00 92.62 260 VAL A N 1
ATOM 2060 C CA . VAL A 1 260 ? -5.303 2.488 -4.065 1.00 92.62 260 VAL A CA 1
ATOM 2061 C C . VAL A 1 260 ? -5.703 3.113 -2.729 1.00 92.62 260 VAL A C 1
ATOM 2063 O O . VAL A 1 260 ? -6.100 4.279 -2.698 1.00 92.62 260 VAL A O 1
ATOM 2066 N N . TYR A 1 261 ? -5.560 2.397 -1.611 1.00 89.38 261 TYR A N 1
ATOM 2067 C CA . TYR A 1 261 ? -5.889 2.959 -0.301 1.00 89.38 261 TYR A CA 1
ATOM 2068 C C . TYR A 1 261 ? -5.036 4.189 0.036 1.00 89.38 261 TYR A C 1
ATOM 2070 O O . TYR A 1 261 ? -5.561 5.210 0.495 1.00 89.38 261 TYR A O 1
ATOM 2078 N N . ASP A 1 262 ? -3.727 4.131 -0.216 1.00 86.19 262 ASP A N 1
ATOM 2079 C CA . ASP A 1 262 ? -2.822 5.256 0.015 1.00 86.19 262 ASP A CA 1
ATOM 2080 C C . ASP A 1 262 ? -3.170 6.463 -0.870 1.00 86.19 262 ASP A C 1
ATOM 2082 O O . ASP A 1 262 ? -3.204 7.610 -0.414 1.00 86.19 262 ASP A O 1
ATOM 2086 N N . ALA A 1 263 ? -3.503 6.212 -2.136 1.00 82.19 263 ALA A N 1
ATOM 2087 C CA . ALA A 1 263 ? -3.904 7.230 -3.097 1.00 82.19 263 ALA A CA 1
ATOM 2088 C C . ALA A 1 263 ? -5.202 7.956 -2.700 1.00 82.19 263 ALA A C 1
ATOM 2090 O O . ALA A 1 263 ? -5.318 9.161 -2.932 1.00 82.19 263 ALA A O 1
ATOM 2091 N N . LEU A 1 264 ? -6.170 7.255 -2.101 1.00 80.12 264 LEU A N 1
ATOM 2092 C CA . LEU A 1 264 ? -7.441 7.828 -1.627 1.00 80.12 264 LEU A CA 1
ATOM 2093 C C . LEU A 1 264 ? -7.275 8.600 -0.316 1.00 80.12 264 LEU A C 1
ATOM 2095 O O . LEU A 1 264 ? -7.822 9.693 -0.140 1.00 80.12 264 LEU A O 1
ATOM 2099 N N . SER A 1 265 ? -6.482 8.038 0.593 1.00 70.31 265 SER A N 1
ATOM 2100 C CA . SER A 1 265 ? -6.236 8.586 1.925 1.00 70.31 265 SER A CA 1
ATOM 2101 C C . SER A 1 265 ? -5.132 9.650 1.949 1.00 70.31 265 SER A C 1
ATOM 2103 O O . SER A 1 265 ? -4.783 10.155 3.019 1.00 70.31 265 SER A O 1
ATOM 2105 N N . SER A 1 266 ? -4.578 10.045 0.799 1.00 62.66 266 SER A N 1
ATOM 2106 C CA . SER A 1 266 ? -3.550 11.084 0.697 1.00 62.66 266 SER A CA 1
ATOM 2107 C C . SER A 1 266 ? -4.081 12.377 0.076 1.00 62.66 266 SER A C 1
ATOM 2109 O O . SER A 1 266 ? -4.855 12.376 -0.878 1.00 62.66 266 SER A O 1
ATOM 2111 N N . THR A 1 267 ? -3.654 13.519 0.624 1.00 50.84 267 THR A N 1
ATOM 2112 C CA . THR A 1 267 ? -3.904 14.826 0.005 1.00 50.84 267 THR A CA 1
ATOM 2113 C C . THR A 1 267 ? -2.992 14.959 -1.210 1.00 50.84 267 THR A C 1
ATOM 2115 O O . THR A 1 267 ? -1.769 14.910 -1.069 1.00 50.84 267 THR A O 1
ATOM 2118 N N . ARG A 1 268 ? -3.571 15.135 -2.400 1.00 53.09 268 ARG A N 1
ATOM 2119 C CA . ARG A 1 268 ? -2.829 15.449 -3.631 1.00 53.09 268 ARG A CA 1
ATOM 2120 C C . ARG A 1 268 ? -2.978 16.935 -3.943 1.00 53.09 268 ARG A C 1
ATOM 2122 O O . ARG A 1 268 ? -3.954 17.552 -3.523 1.00 53.09 268 ARG A O 1
ATOM 2129 N N . SER A 1 269 ? -2.071 17.497 -4.745 1.00 38.25 269 SER A N 1
ATOM 2130 C CA . SER A 1 269 ? -2.148 18.891 -5.230 1.00 38.25 269 SER A CA 1
ATOM 2131 C C . SER A 1 269 ? -3.493 19.244 -5.891 1.00 38.25 269 SER A C 1
ATOM 2133 O O . SER A 1 269 ? -3.844 20.416 -5.983 1.00 38.25 269 SER A O 1
ATOM 2135 N N . TYR A 1 270 ? -4.262 18.231 -6.300 1.00 38.31 270 TYR A N 1
ATOM 2136 C CA . TYR A 1 270 ? -5.552 18.339 -6.976 1.00 38.31 270 TYR A CA 1
ATOM 2137 C C . TYR A 1 270 ? -6.729 17.627 -6.268 1.00 38.31 270 TYR A C 1
ATOM 2139 O O . TYR A 1 270 ? -7.832 17.629 -6.813 1.00 38.31 270 TYR A O 1
ATOM 2147 N N . ARG A 1 271 ? -6.549 17.001 -5.088 1.00 44.22 271 ARG A N 1
ATOM 2148 C CA . ARG A 1 271 ? -7.626 16.253 -4.395 1.00 44.22 271 ARG A CA 1
ATOM 2149 C C . ARG A 1 271 ? -7.517 16.351 -2.870 1.00 44.22 271 ARG A C 1
ATOM 2151 O O . ARG A 1 271 ? -6.460 16.070 -2.305 1.00 44.22 271 ARG A O 1
ATOM 2158 N N . GLN A 1 272 ? -8.622 16.704 -2.207 1.00 51.28 272 GLN A N 1
ATOM 2159 C CA . GLN A 1 272 ? -8.728 16.612 -0.746 1.00 51.28 272 GLN A CA 1
ATOM 2160 C C . GLN A 1 272 ? -8.738 15.142 -0.296 1.00 51.28 272 GLN A C 1
ATOM 2162 O O . GLN A 1 272 ? -9.337 14.296 -0.960 1.00 51.28 272 GLN A O 1
ATOM 2167 N N . ARG A 1 273 ? -8.059 14.853 0.823 1.00 63.69 273 ARG A N 1
ATOM 2168 C CA . ARG A 1 273 ? -7.997 13.526 1.461 1.00 63.69 273 ARG A CA 1
ATOM 2169 C C . ARG A 1 273 ? -9.410 13.010 1.759 1.00 63.69 273 ARG A C 1
ATOM 2171 O O . ARG A 1 273 ? -10.196 13.736 2.363 1.00 63.69 273 ARG A O 1
ATOM 2178 N N . MET A 1 274 ? -9.679 11.752 1.404 1.00 66.25 274 MET A N 1
ATOM 2179 C CA . MET A 1 274 ? -10.866 11.031 1.871 1.00 66.25 274 MET A CA 1
ATOM 2180 C C . MET A 1 274 ? -10.698 10.603 3.328 1.00 66.25 274 MET A C 1
ATOM 2182 O O . MET A 1 274 ? -9.598 10.253 3.771 1.00 66.25 274 MET A O 1
ATOM 2186 N N . LEU A 1 275 ? -11.793 10.611 4.083 1.00 70.12 275 LEU A N 1
ATOM 2187 C CA . LEU A 1 275 ? -11.822 10.040 5.422 1.00 70.12 275 LEU A CA 1
ATOM 2188 C C . LEU A 1 275 ? -11.606 8.513 5.339 1.00 70.12 275 LEU A C 1
ATOM 2190 O O . LEU A 1 275 ? -11.922 7.895 4.317 1.00 70.12 275 LEU A O 1
ATOM 2194 N N . PRO A 1 276 ? -11.078 7.864 6.396 1.00 70.50 276 PRO A N 1
ATOM 2195 C CA . PRO A 1 276 ? -10.793 6.426 6.363 1.00 70.50 276 PRO A CA 1
ATOM 2196 C C . PRO A 1 276 ? -11.997 5.552 5.977 1.00 70.50 276 PRO A C 1
ATOM 2198 O O . PRO A 1 276 ? -11.850 4.604 5.212 1.00 70.50 276 PRO A O 1
ATOM 2201 N N . HIS A 1 277 ? -13.201 5.901 6.444 1.00 72.88 277 HIS A N 1
ATOM 2202 C CA . HIS A 1 277 ? -14.426 5.174 6.098 1.00 72.88 277 HIS A CA 1
ATOM 2203 C C . HIS A 1 277 ? -14.822 5.343 4.622 1.00 72.88 277 HIS A C 1
ATOM 2205 O O . HIS A 1 277 ? -15.206 4.365 3.992 1.00 72.88 277 HIS A O 1
ATOM 2211 N N . GLU A 1 278 ? -14.653 6.538 4.044 1.00 81.06 278 GLU A N 1
ATOM 2212 C CA . GLU A 1 278 ? -14.893 6.787 2.612 1.00 81.06 278 GLU A CA 1
ATOM 2213 C C . GLU A 1 278 ? -13.890 6.021 1.740 1.00 81.06 278 GLU A C 1
ATOM 2215 O O . GLU A 1 278 ? -14.245 5.463 0.704 1.00 81.06 278 GLU A O 1
ATOM 2220 N N . SER A 1 279 ? -12.628 5.952 2.181 1.00 83.56 279 SER A N 1
ATOM 2221 C CA . SER A 1 279 ? -11.581 5.188 1.490 1.00 83.56 279 SER A CA 1
ATOM 2222 C C . SER A 1 279 ? -11.909 3.692 1.474 1.00 83.56 279 SER A C 1
ATOM 2224 O O . SER A 1 279 ? -11.717 3.026 0.461 1.00 83.56 279 SER A O 1
ATOM 2226 N N . ILE A 1 280 ? -12.451 3.165 2.574 1.00 83.81 280 ILE A N 1
ATOM 2227 C CA . ILE A 1 280 ? -12.870 1.761 2.679 1.00 83.81 280 ILE A CA 1
ATOM 2228 C C . ILE A 1 280 ? -14.115 1.470 1.848 1.00 83.81 280 ILE A C 1
ATOM 2230 O O . ILE A 1 280 ? -14.160 0.442 1.174 1.00 83.81 280 ILE A O 1
ATOM 2234 N N . GLU A 1 281 ? -15.098 2.371 1.846 1.00 86.88 281 GLU A N 1
ATOM 2235 C CA . GLU A 1 281 ? -16.256 2.258 0.958 1.00 86.88 281 GLU A CA 1
ATOM 2236 C C . GLU A 1 281 ? -15.815 2.220 -0.509 1.00 86.88 281 GLU A C 1
ATOM 2238 O O . GLU A 1 281 ? -16.265 1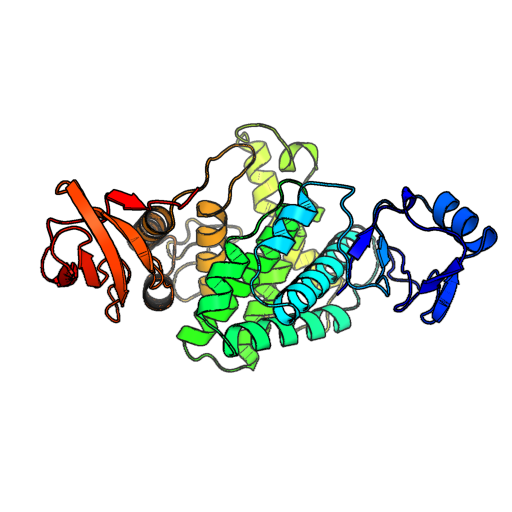.360 -1.266 1.00 86.88 281 GLU A O 1
ATOM 2243 N N . TYR A 1 282 ? -14.868 3.079 -0.898 1.00 91.25 282 TYR A N 1
ATOM 2244 C CA . TYR A 1 282 ? -14.302 3.055 -2.242 1.00 91.25 282 TYR A CA 1
ATOM 2245 C C . TYR A 1 282 ? -13.636 1.710 -2.554 1.00 91.25 282 TYR A C 1
ATOM 2247 O O . TYR A 1 282 ? -13.933 1.131 -3.596 1.00 91.25 282 TYR A O 1
ATOM 2255 N N . LEU A 1 283 ? -12.766 1.195 -1.672 1.00 92.06 283 LEU A N 1
ATOM 2256 C CA . LEU A 1 283 ? -12.121 -0.109 -1.877 1.00 92.06 283 LEU A CA 1
ATOM 2257 C C . LEU A 1 283 ? -13.154 -1.223 -2.067 1.00 92.06 283 LEU A C 1
ATOM 2259 O O . LEU A 1 283 ? -12.994 -2.069 -2.946 1.00 92.06 283 LEU A O 1
ATOM 2263 N N . PHE A 1 284 ? -14.224 -1.207 -1.270 1.00 91.06 284 PHE A N 1
ATOM 2264 C CA . PHE A 1 284 ? -15.308 -2.177 -1.378 1.00 91.06 284 PHE A CA 1
ATOM 2265 C C . PHE A 1 284 ? -16.010 -2.091 -2.739 1.00 91.06 284 PHE A C 1
ATOM 2267 O O . PHE A 1 284 ? -16.216 -3.110 -3.397 1.00 91.06 284 PHE A O 1
ATOM 2274 N N . VAL A 1 285 ? -16.320 -0.877 -3.208 1.00 93.38 285 VAL A N 1
ATOM 2275 C CA . VAL A 1 285 ? -16.905 -0.661 -4.540 1.00 93.38 285 VAL A CA 1
ATOM 2276 C C . VAL A 1 285 ? -15.956 -1.124 -5.648 1.00 93.38 285 VAL A C 1
ATOM 2278 O O . VAL A 1 285 ? -16.402 -1.770 -6.596 1.00 93.38 285 VAL A O 1
ATOM 2281 N N . ASP A 1 286 ? -14.659 -0.833 -5.545 1.00 94.12 286 ASP A N 1
ATOM 2282 C CA . ASP A 1 286 ? -13.662 -1.226 -6.548 1.00 94.12 286 ASP A CA 1
ATOM 2283 C C . ASP A 1 286 ? -13.472 -2.753 -6.599 1.00 94.12 286 ASP A C 1
ATOM 2285 O O . ASP A 1 286 ? -13.331 -3.323 -7.683 1.00 94.12 286 ASP A O 1
ATOM 2289 N N . ALA A 1 287 ? -13.576 -3.438 -5.454 1.00 94.75 287 ALA A N 1
ATOM 2290 C CA . ALA A 1 287 ? -13.643 -4.897 -5.389 1.00 94.75 287 ALA A CA 1
ATOM 2291 C C . ALA A 1 287 ? -14.919 -5.449 -6.048 1.00 94.75 287 ALA A C 1
ATOM 2293 O O . ALA A 1 287 ? -14.837 -6.353 -6.878 1.00 94.75 287 ALA A O 1
ATOM 2294 N N . CYS A 1 288 ? -16.100 -4.876 -5.773 1.00 94.06 288 CYS A N 1
ATOM 2295 C CA . CYS A 1 288 ? -17.351 -5.288 -6.430 1.00 94.06 288 CYS A CA 1
ATOM 2296 C C . CYS A 1 288 ? -17.308 -5.106 -7.955 1.00 94.06 288 CYS A C 1
ATOM 2298 O O . CYS A 1 288 ? -17.925 -5.871 -8.697 1.00 94.06 288 CYS A O 1
ATOM 2300 N N . ARG A 1 289 ? -16.574 -4.093 -8.427 1.00 94.81 289 ARG A N 1
ATOM 2301 C CA . ARG A 1 289 ? -16.325 -3.845 -9.851 1.00 94.81 289 ARG A CA 1
ATOM 2302 C C . ARG A 1 289 ? -15.259 -4.754 -10.454 1.00 94.81 289 ARG A C 1
ATOM 2304 O O . ARG A 1 289 ? -15.048 -4.666 -11.657 1.00 94.81 289 ARG A O 1
ATOM 2311 N N . LYS A 1 290 ? -14.618 -5.613 -9.655 1.00 94.56 290 LYS A N 1
ATOM 2312 C CA . LYS A 1 290 ? -13.483 -6.454 -10.057 1.00 94.56 290 LYS A CA 1
ATOM 2313 C C . LYS A 1 290 ? -12.298 -5.636 -10.578 1.00 94.56 290 LYS A C 1
ATOM 2315 O O . LYS A 1 290 ? -11.597 -6.047 -11.491 1.00 94.56 290 LYS A O 1
ATOM 2320 N N . HIS A 1 291 ? -12.071 -4.451 -10.023 1.00 96.31 291 HIS A N 1
ATOM 2321 C CA . HIS A 1 291 ? -10.803 -3.760 -10.236 1.00 96.31 291 HIS A CA 1
ATOM 2322 C C . HIS A 1 291 ? -9.748 -4.252 -9.243 1.00 96.31 291 HIS A C 1
ATOM 2324 O O . HIS A 1 291 ? -8.601 -4.467 -9.619 1.00 96.31 291 HIS A O 1
ATOM 2330 N N . LEU A 1 292 ? -10.155 -4.465 -7.990 1.00 96.94 292 LEU A N 1
ATOM 2331 C CA . LEU A 1 292 ? -9.319 -5.019 -6.930 1.00 96.94 292 LEU A CA 1
ATOM 2332 C C . LEU A 1 292 ? -9.737 -6.451 -6.597 1.00 96.94 292 LEU A C 1
ATOM 2334 O O . LEU A 1 292 ? -10.859 -6.876 -6.875 1.00 96.94 292 LEU A O 1
ATOM 2338 N N . ASP A 1 293 ? -8.820 -7.199 -5.994 1.00 96.44 293 ASP A N 1
ATOM 2339 C CA . ASP A 1 293 ? -9.110 -8.531 -5.477 1.00 96.44 293 ASP A CA 1
ATOM 2340 C C . ASP A 1 293 ? -9.994 -8.452 -4.226 1.00 96.44 293 ASP A C 1
ATOM 2342 O O . ASP A 1 293 ? -9.674 -7.759 -3.256 1.00 96.44 293 ASP A O 1
ATOM 2346 N N . GLU A 1 294 ? -11.122 -9.161 -4.259 1.00 95.12 294 GLU A N 1
ATOM 2347 C CA . GLU A 1 294 ? -12.133 -9.110 -3.205 1.00 95.12 294 GLU A CA 1
ATOM 2348 C C . GLU A 1 294 ? -11.623 -9.671 -1.872 1.00 95.12 294 GLU A C 1
ATOM 2350 O O . GLU A 1 294 ? -11.917 -9.106 -0.815 1.00 95.12 294 GLU A O 1
ATOM 2355 N N . ASP A 1 295 ? -10.832 -10.744 -1.898 1.00 94.56 295 ASP A N 1
ATOM 2356 C CA . ASP A 1 295 ? -10.302 -11.363 -0.685 1.00 94.56 295 ASP A CA 1
ATOM 2357 C C . ASP A 1 295 ? -9.224 -10.482 -0.051 1.00 94.56 295 ASP A C 1
ATOM 2359 O O . ASP A 1 295 ? -9.182 -10.336 1.175 1.00 94.56 295 ASP A O 1
ATOM 2363 N N . MET A 1 296 ? -8.402 -9.822 -0.873 1.00 95.50 296 MET A N 1
ATOM 2364 C CA . MET A 1 296 ? -7.405 -8.861 -0.393 1.00 95.50 296 MET A CA 1
ATOM 2365 C C . MET A 1 296 ? -8.067 -7.634 0.234 1.00 95.50 296 MET A C 1
ATOM 2367 O O . MET A 1 296 ? -7.667 -7.210 1.318 1.00 95.50 296 MET A O 1
ATOM 2371 N N . VAL A 1 297 ? -9.112 -7.089 -0.398 1.00 93.94 297 VAL A N 1
ATOM 2372 C CA . VAL A 1 297 ? -9.866 -5.954 0.156 1.00 93.94 297 VAL A CA 1
ATOM 2373 C C . VAL A 1 297 ? -10.561 -6.340 1.462 1.00 93.94 297 VAL A C 1
ATOM 2375 O O . VAL A 1 297 ? -10.463 -5.595 2.436 1.00 93.94 297 VAL A O 1
ATOM 2378 N N . LYS A 1 298 ? -11.201 -7.514 1.539 1.00 90.94 298 LYS A N 1
ATOM 2379 C CA . LYS A 1 298 ? -11.802 -8.010 2.790 1.00 90.94 298 LYS A CA 1
ATOM 2380 C C . LYS A 1 298 ? -10.765 -8.133 3.901 1.00 90.94 298 LYS A C 1
ATOM 2382 O O . LYS A 1 298 ? -10.989 -7.621 4.994 1.00 90.94 298 LYS A O 1
ATOM 2387 N N . ALA A 1 299 ? -9.629 -8.772 3.625 1.00 90.69 299 ALA A N 1
ATOM 2388 C CA . ALA A 1 299 ? -8.554 -8.923 4.601 1.00 90.69 299 ALA A CA 1
ATOM 2389 C C . ALA A 1 299 ? -8.009 -7.564 5.065 1.00 90.69 299 ALA A C 1
ATOM 2391 O O . ALA A 1 299 ? -7.816 -7.360 6.263 1.00 90.69 299 ALA A O 1
ATOM 2392 N N . PHE A 1 300 ? -7.843 -6.610 4.146 1.00 89.00 300 PHE A N 1
ATOM 2393 C CA . PHE A 1 300 ? -7.407 -5.255 4.473 1.00 89.00 300 PHE A CA 1
ATOM 2394 C C . PHE A 1 300 ? -8.398 -4.547 5.397 1.00 89.00 300 PHE A C 1
ATOM 2396 O O . PHE A 1 300 ? -8.007 -4.033 6.443 1.00 89.00 300 PHE A O 1
ATOM 2403 N N . ILE A 1 301 ? -9.689 -4.579 5.058 1.00 84.69 301 ILE A N 1
ATOM 2404 C CA . ILE A 1 301 ? -10.746 -3.980 5.879 1.00 84.69 301 ILE A CA 1
ATOM 2405 C C . ILE A 1 301 ? -10.775 -4.629 7.264 1.00 84.69 301 ILE A C 1
ATOM 2407 O O . ILE A 1 301 ? -10.878 -3.920 8.256 1.00 84.69 301 ILE A O 1
ATOM 2411 N N . HIS A 1 302 ? -10.645 -5.953 7.360 1.00 80.75 302 HIS A N 1
ATOM 2412 C CA . HIS A 1 302 ? -10.647 -6.649 8.649 1.00 80.75 302 HIS A CA 1
ATOM 2413 C C . HIS A 1 302 ? -9.454 -6.293 9.537 1.00 80.75 302 HIS A C 1
ATOM 2415 O O . HIS A 1 302 ? -9.600 -6.302 10.757 1.00 80.75 302 HIS A O 1
ATOM 2421 N N . GLY A 1 303 ? -8.298 -5.992 8.943 1.00 76.00 303 GLY A N 1
ATOM 2422 C CA . GLY A 1 303 ? -7.117 -5.581 9.692 1.00 76.00 303 GLY A CA 1
ATOM 2423 C C . GLY A 1 303 ? -7.148 -4.113 10.123 1.00 76.00 303 GLY A C 1
ATOM 2424 O O . GLY A 1 303 ? -6.631 -3.769 11.182 1.00 76.00 303 GLY A O 1
ATOM 2425 N N . VAL A 1 304 ? -7.710 -3.218 9.308 1.00 74.00 304 VAL A N 1
ATOM 2426 C CA . VAL A 1 304 ? -7.595 -1.776 9.556 1.00 74.00 304 VAL A CA 1
ATOM 2427 C C . VAL A 1 304 ? -8.519 -1.304 10.683 1.00 74.00 304 VAL A C 1
ATOM 2429 O O . VAL A 1 304 ? -9.748 -1.337 10.582 1.00 74.00 304 VAL A O 1
ATOM 2432 N N . THR A 1 305 ? -7.921 -0.717 11.722 1.00 69.44 305 THR A N 1
ATOM 2433 C CA . THR A 1 305 ? -8.645 0.037 12.753 1.00 69.44 305 THR A CA 1
ATOM 2434 C C . THR A 1 305 ? -9.048 1.419 12.220 1.00 69.44 305 THR A C 1
ATOM 2436 O O . THR A 1 305 ? -8.261 2.363 12.221 1.00 69.44 305 THR A O 1
ATOM 2439 N N . ILE A 1 306 ? -10.301 1.557 11.777 1.00 70.94 306 ILE A N 1
ATOM 2440 C CA . ILE A 1 306 ? -10.860 2.816 11.233 1.00 70.94 306 ILE A CA 1
ATOM 2441 C C . ILE A 1 306 ? -11.066 3.858 12.335 1.00 70.94 306 ILE A C 1
ATOM 2443 O O . ILE A 1 306 ? -10.839 5.053 12.138 1.00 70.94 306 ILE A O 1
ATOM 2447 N N . TYR A 1 307 ? -11.512 3.388 13.498 1.00 73.81 307 TYR A N 1
ATOM 2448 C CA . TYR A 1 307 ? -11.831 4.212 14.652 1.00 73.81 307 TYR A CA 1
ATOM 2449 C C . TYR A 1 307 ? -11.094 3.666 15.882 1.00 73.81 307 TYR A C 1
ATOM 2451 O O . TYR A 1 307 ? -11.616 2.784 16.565 1.00 73.81 307 TYR A O 1
ATOM 2459 N N . PRO A 1 308 ? -9.874 4.153 16.173 1.00 70.31 308 PRO A N 1
ATOM 2460 C CA . PRO A 1 308 ? -9.137 3.748 17.364 1.00 70.31 308 PRO A CA 1
ATOM 2461 C C . PRO A 1 308 ? -9.922 4.024 18.649 1.00 70.31 308 PRO A C 1
ATOM 2463 O O . PRO A 1 308 ? -10.713 4.974 18.717 1.00 70.31 308 PRO A O 1
ATOM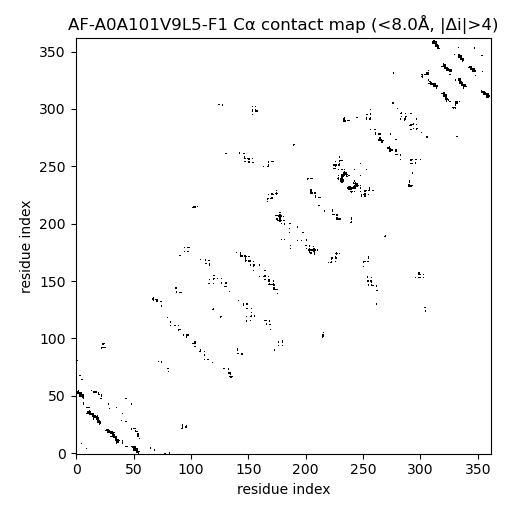 2466 N N . ALA A 1 309 ? -9.670 3.236 19.695 1.00 76.06 309 ALA A N 1
ATOM 2467 C CA . ALA A 1 309 ? -10.240 3.510 21.010 1.00 76.06 309 ALA A CA 1
ATOM 2468 C C . ALA A 1 309 ? -9.856 4.929 21.479 1.00 76.06 309 ALA A C 1
ATOM 2470 O O . ALA A 1 309 ? -8.729 5.383 21.299 1.00 76.06 309 ALA A O 1
ATOM 2471 N N . GLY A 1 310 ? -10.820 5.648 22.050 1.00 75.88 310 GLY A N 1
ATOM 2472 C CA . GLY A 1 310 ? -10.706 7.059 22.418 1.00 75.88 310 GLY A CA 1
ATOM 2473 C C . GLY A 1 310 ? -11.136 8.047 21.329 1.00 75.88 310 GLY A C 1
ATOM 2474 O O . GLY A 1 310 ? -11.328 9.221 21.643 1.00 75.88 310 GLY A O 1
ATOM 2475 N N . THR A 1 311 ? -11.352 7.606 20.082 1.00 78.81 311 THR A N 1
ATOM 2476 C CA . THR A 1 311 ? -11.854 8.489 19.013 1.00 78.81 311 THR A CA 1
ATOM 2477 C C . THR A 1 311 ? -13.214 9.060 19.399 1.00 78.81 311 THR A C 1
ATOM 2479 O O . THR A 1 311 ? -14.161 8.310 19.646 1.00 78.81 311 THR A O 1
ATOM 2482 N N . LYS A 1 312 ? -13.325 10.389 19.440 1.00 86.56 312 LYS A N 1
ATOM 2483 C CA . LYS A 1 312 ? -14.594 11.077 19.681 1.00 86.56 312 LYS A CA 1
ATOM 2484 C C . LYS A 1 312 ? -15.385 11.185 18.388 1.00 86.56 312 LYS A C 1
ATOM 2486 O O . LYS A 1 312 ? -14.836 11.564 17.354 1.00 86.56 312 LYS A O 1
ATOM 2491 N N . VAL A 1 313 ? -16.672 10.873 18.449 1.00 88.75 313 VAL A N 1
ATOM 2492 C CA . VAL A 1 313 ? -17.549 10.813 17.278 1.00 88.75 313 VAL A CA 1
ATOM 2493 C C . VAL A 1 313 ? -18.895 11.477 17.546 1.00 88.75 313 VAL A C 1
ATOM 2495 O O . VAL A 1 313 ? -19.414 11.451 18.662 1.00 88.75 313 VAL A O 1
ATOM 2498 N N . GLU A 1 314 ? -19.470 12.052 16.494 1.00 93.12 314 GLU A N 1
ATOM 2499 C CA . GLU A 1 314 ? -20.882 12.430 16.406 1.00 93.12 314 GLU A CA 1
ATOM 2500 C C . GLU A 1 314 ? -21.604 11.375 15.565 1.00 93.12 314 GLU A C 1
ATOM 2502 O O . GLU A 1 314 ? -21.130 11.005 14.488 1.00 93.12 314 GLU A O 1
ATOM 2507 N N . LEU A 1 315 ? -22.750 10.899 16.038 1.00 93.69 315 LEU A N 1
ATOM 2508 C CA . LEU A 1 315 ? -23.587 9.923 15.351 1.00 93.69 315 LEU A CA 1
ATOM 2509 C C . LEU A 1 315 ? -24.673 10.615 14.512 1.00 93.69 315 LEU A C 1
ATOM 2511 O O . LEU A 1 315 ? -25.046 11.761 14.761 1.00 93.69 315 LEU A O 1
ATOM 2515 N N . THR A 1 316 ? -25.231 9.916 13.523 1.00 93.19 316 THR A N 1
ATOM 2516 C CA . THR A 1 316 ? -26.288 10.453 12.641 1.00 93.19 316 THR A CA 1
ATOM 2517 C C . THR A 1 316 ? -27.567 10.852 13.371 1.00 93.19 316 THR A C 1
ATOM 2519 O O . THR A 1 316 ? -28.303 11.706 12.886 1.00 93.19 316 THR A O 1
ATOM 2522 N N . ASN A 1 317 ? -27.820 10.281 14.548 1.00 93.25 317 ASN A N 1
ATOM 2523 C CA . ASN A 1 317 ? -28.942 10.640 15.415 1.00 93.25 317 ASN A CA 1
ATOM 2524 C C . ASN A 1 317 ? -28.644 11.841 16.342 1.00 93.25 317 ASN A C 1
ATOM 2526 O O . ASN A 1 317 ? -29.450 12.149 17.216 1.00 93.25 317 ASN A O 1
ATOM 2530 N N . GLY A 1 318 ? -27.497 12.506 16.169 1.00 92.56 318 GLY A N 1
ATOM 2531 C CA . GLY A 1 318 ? -27.078 13.684 16.932 1.00 92.56 318 GLY A CA 1
ATOM 2532 C C . GLY A 1 318 ? -26.369 13.380 18.254 1.00 92.56 318 GLY A C 1
ATOM 2533 O O . GLY A 1 318 ? -25.822 14.299 18.861 1.00 92.56 318 GLY A O 1
ATOM 2534 N N . GLN A 1 319 ? -26.336 12.119 18.696 1.00 95.06 319 GLN A N 1
ATOM 2535 C CA . GLN A 1 319 ? -25.621 11.734 19.914 1.00 95.06 319 GLN A CA 1
ATOM 2536 C C . GLN A 1 319 ? -24.103 11.819 19.720 1.00 95.06 319 GLN A C 1
ATOM 2538 O O . GLN A 1 319 ? -23.587 11.638 18.615 1.00 95.06 319 GLN A O 1
ATOM 2543 N N . ARG A 1 320 ? -23.375 12.060 20.813 1.00 95.81 320 ARG A N 1
ATOM 2544 C CA . ARG A 1 320 ? -21.907 12.095 20.835 1.00 95.81 320 ARG A CA 1
ATOM 2545 C C . ARG A 1 320 ? -21.355 11.038 21.772 1.00 95.81 320 ARG A C 1
ATOM 2547 O O . ARG A 1 320 ? -21.985 10.686 22.768 1.00 95.81 320 ARG A O 1
ATOM 2554 N N . GLY A 1 321 ? -20.175 10.529 21.448 1.00 94.44 321 GLY A N 1
ATOM 2555 C CA . GLY A 1 321 ? -19.550 9.470 22.222 1.00 94.44 321 GLY A CA 1
ATOM 2556 C C . GLY A 1 321 ? -18.076 9.283 21.912 1.00 94.44 321 GLY A C 1
ATOM 2557 O O . GLY A 1 321 ? -17.518 9.906 21.011 1.00 94.44 321 GLY A O 1
ATOM 2558 N N . SER A 1 322 ? -17.445 8.403 22.679 1.00 92.06 322 SER A N 1
ATOM 2559 C CA . SER A 1 322 ? -16.074 7.949 22.455 1.00 92.06 322 SER A CA 1
ATOM 2560 C C . SER A 1 322 ? -16.070 6.475 22.076 1.00 92.06 322 SER A C 1
ATOM 2562 O O . SER A 1 322 ? -16.766 5.668 22.693 1.00 92.06 322 SER A O 1
ATOM 2564 N N . VAL A 1 323 ? -15.273 6.114 21.077 1.00 86.56 323 VAL A N 1
ATOM 2565 C CA . VAL A 1 323 ? -15.059 4.720 20.682 1.00 86.56 323 VAL A CA 1
ATOM 2566 C C . VAL A 1 323 ? -14.331 4.000 21.810 1.00 86.56 323 VAL A C 1
ATOM 2568 O O . VAL A 1 323 ? -13.308 4.479 22.290 1.00 86.56 323 VAL A O 1
ATOM 2571 N N . ILE A 1 324 ? -14.851 2.859 22.253 1.00 87.19 324 ILE A N 1
ATOM 2572 C CA . ILE A 1 324 ? -14.230 2.056 23.320 1.00 87.19 324 ILE A CA 1
ATOM 2573 C C . ILE A 1 324 ? -13.753 0.686 22.839 1.00 87.19 324 ILE A C 1
ATOM 2575 O O . ILE A 1 324 ? -13.069 -0.016 23.576 1.00 87.19 324 ILE A O 1
ATOM 2579 N N . GLY A 1 325 ? -14.105 0.310 21.612 1.00 81.12 325 GLY A N 1
ATOM 2580 C CA . GLY A 1 325 ? -13.681 -0.934 20.991 1.00 81.12 325 GLY A CA 1
ATOM 2581 C C . GLY A 1 325 ? -14.359 -1.136 19.645 1.00 81.12 325 GLY A C 1
ATOM 2582 O O . GLY A 1 325 ? -15.277 -0.401 19.275 1.00 81.12 325 GLY A O 1
ATOM 2583 N N . PHE A 1 326 ? -13.919 -2.156 18.927 1.00 76.62 326 PHE A N 1
ATOM 2584 C CA . PHE A 1 326 ? -14.496 -2.582 17.661 1.00 76.62 326 PHE A CA 1
ATOM 2585 C C . PHE A 1 326 ? -14.801 -4.074 17.716 1.00 76.62 326 PHE A C 1
ATOM 2587 O O . PHE A 1 326 ? -14.296 -4.798 18.575 1.00 76.62 326 PHE A O 1
ATOM 2594 N N . GLN A 1 327 ? -15.667 -4.514 16.812 1.00 73.56 327 GLN A N 1
ATOM 2595 C CA . GLN A 1 327 ? -15.967 -5.922 16.643 1.00 73.56 327 GLN A CA 1
ATOM 2596 C C . GLN A 1 327 ? -15.180 -6.456 15.451 1.00 73.56 327 GLN A C 1
ATOM 2598 O O . GLN A 1 327 ? -15.074 -5.782 14.423 1.00 73.56 327 GLN A O 1
ATOM 2603 N N . GLU A 1 328 ? -14.625 -7.657 15.607 1.00 68.62 328 GLU A N 1
ATOM 2604 C CA . GLU A 1 328 ? -13.935 -8.370 14.534 1.00 68.62 328 GLU A CA 1
ATOM 2605 C C . GLU A 1 328 ? -14.833 -8.413 13.288 1.00 68.62 328 GLU A C 1
ATOM 2607 O O . GLU A 1 328 ? -16.047 -8.603 13.404 1.00 68.62 328 GLU A O 1
ATOM 2612 N N . PHE A 1 329 ? -14.247 -8.181 12.112 1.00 69.56 329 PHE A N 1
ATOM 2613 C CA . PHE A 1 329 ? -14.935 -8.102 10.813 1.00 69.56 329 PHE A CA 1
ATOM 2614 C C . PHE A 1 329 ? -15.849 -6.883 10.580 1.00 69.56 329 PHE A C 1
ATOM 2616 O O . PHE A 1 329 ? -16.288 -6.668 9.452 1.00 69.56 329 PHE A O 1
ATOM 2623 N N . PHE A 1 330 ? -16.103 -6.034 11.586 1.00 78.94 330 PHE A N 1
ATOM 2624 C CA . PHE A 1 330 ? -16.985 -4.863 11.453 1.00 78.94 330 PHE A CA 1
ATOM 2625 C C . PHE A 1 330 ? -16.338 -3.562 11.964 1.00 78.94 330 PHE A C 1
ATOM 2627 O O . PHE A 1 330 ? -16.893 -2.888 12.839 1.00 78.94 330 PHE A O 1
ATOM 2634 N N . PRO A 1 331 ? -15.195 -3.136 11.394 1.00 74.62 331 PRO A N 1
ATOM 2635 C CA . PRO A 1 331 ? -14.453 -1.961 11.868 1.00 74.62 331 PRO A CA 1
ATOM 2636 C C . PRO A 1 331 ? -15.231 -0.642 11.704 1.00 74.62 331 PRO A C 1
ATOM 2638 O O . PRO A 1 331 ? -14.978 0.319 12.426 1.00 74.62 331 PRO A O 1
ATOM 2641 N N . MET A 1 332 ? -16.217 -0.591 10.795 1.00 80.69 332 MET A N 1
ATOM 2642 C CA . MET A 1 332 ? -17.110 0.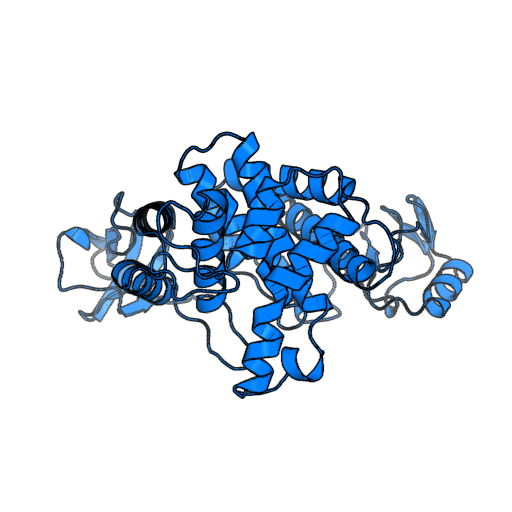565 10.612 1.00 80.69 332 MET A CA 1
ATOM 2643 C C . MET A 1 332 ? -18.263 0.627 11.626 1.00 80.69 332 MET A C 1
ATOM 2645 O O . MET A 1 332 ? -19.024 1.594 11.638 1.00 80.69 332 MET A O 1
ATOM 2649 N N . ARG A 1 333 ? -18.419 -0.395 12.476 1.00 87.44 333 ARG A N 1
ATOM 2650 C CA . ARG A 1 333 ? -19.485 -0.492 13.483 1.00 87.44 333 ARG A CA 1
ATOM 2651 C C . ARG A 1 333 ? -18.895 -0.653 14.892 1.00 87.44 333 ARG A C 1
ATOM 2653 O O . ARG A 1 333 ? -19.111 -1.681 15.530 1.00 87.44 333 ARG A O 1
ATOM 2660 N N . PRO A 1 334 ? -18.135 0.341 15.390 1.00 88.19 334 PRO A N 1
ATOM 2661 C CA . PRO A 1 334 ? -17.517 0.258 16.706 1.00 88.19 334 PRO A CA 1
ATOM 2662 C C . PRO A 1 334 ? -18.544 0.271 17.846 1.00 88.19 334 PRO A C 1
ATOM 2664 O O . PRO A 1 334 ? -19.710 0.641 17.690 1.00 88.19 334 PRO A O 1
ATOM 2667 N N . THR A 1 335 ? -18.067 -0.089 19.033 1.00 91.94 335 THR A N 1
ATOM 2668 C CA . THR A 1 335 ? -18.774 0.130 20.294 1.00 91.94 335 THR A CA 1
ATOM 2669 C C . THR A 1 335 ? -18.437 1.523 20.823 1.00 91.94 335 THR A C 1
ATOM 2671 O O . THR A 1 335 ? -17.264 1.890 20.946 1.00 91.94 335 THR A O 1
ATOM 2674 N N . ILE A 1 336 ? -19.468 2.301 21.143 1.00 94.00 336 ILE A N 1
ATOM 2675 C CA . ILE A 1 336 ? -19.383 3.702 21.553 1.00 94.00 336 ILE A CA 1
ATOM 2676 C C . ILE A 1 336 ? -19.876 3.845 22.992 1.00 94.00 336 ILE A C 1
ATOM 2678 O O . ILE A 1 336 ? -20.930 3.326 23.349 1.00 94.00 336 ILE A O 1
ATOM 2682 N N . ARG A 1 337 ? -19.139 4.596 23.812 1.00 95.56 337 ARG A N 1
ATOM 2683 C CA . ARG A 1 337 ? -19.627 5.124 25.089 1.00 95.56 337 ARG A CA 1
ATOM 2684 C C . ARG A 1 337 ? -20.163 6.533 24.869 1.00 95.56 337 ARG A C 1
ATOM 2686 O O . ARG A 1 337 ? -19.395 7.412 24.478 1.00 95.56 337 ARG A O 1
ATOM 2693 N N . LEU A 1 338 ? -21.453 6.742 25.104 1.00 95.75 338 LEU A N 1
ATOM 2694 C CA . LEU A 1 338 ? -22.102 8.042 24.940 1.00 95.75 338 LEU A CA 1
ATOM 2695 C C . LEU A 1 338 ? -21.599 9.052 25.981 1.00 95.75 338 LEU A C 1
ATOM 2697 O O . LEU A 1 338 ? -21.405 8.695 27.141 1.00 95.75 338 LEU A O 1
ATOM 2701 N N . GLU A 1 339 ? -21.390 10.306 25.575 1.00 93.00 339 GLU A N 1
ATOM 2702 C CA . GLU A 1 339 ? -20.892 11.363 26.472 1.00 93.00 339 GLU A CA 1
ATOM 2703 C C . GLU A 1 339 ? -21.949 11.772 27.513 1.00 93.00 339 GLU A C 1
ATOM 2705 O O . GLU A 1 339 ? -21.614 11.924 28.685 1.00 93.00 339 GLU A O 1
ATOM 2710 N N . ASP A 1 340 ? -23.221 11.877 27.112 1.00 89.62 340 ASP A N 1
ATOM 2711 C CA . ASP A 1 340 ? -24.289 12.396 27.980 1.00 89.62 340 ASP A CA 1
ATOM 2712 C C . ASP A 1 340 ? -24.766 11.378 29.027 1.00 89.62 340 ASP A C 1
ATOM 2714 O O . ASP A 1 340 ? -25.000 11.722 30.184 1.00 89.62 340 ASP A O 1
ATOM 2718 N N . THR A 1 341 ? -24.931 10.114 28.628 1.00 91.62 341 THR A N 1
ATOM 2719 C CA . THR A 1 341 ? -25.520 9.064 29.479 1.00 91.62 341 THR A CA 1
ATOM 2720 C C . THR A 1 341 ? -24.490 8.091 30.040 1.00 91.62 341 THR A C 1
ATOM 2722 O O . THR A 1 341 ? -24.821 7.296 30.917 1.00 91.62 341 THR A O 1
ATOM 2725 N N . SER A 1 342 ? -23.249 8.112 29.534 1.00 91.31 342 SER A N 1
ATOM 2726 C CA . SER A 1 342 ? -22.237 7.066 29.766 1.00 91.31 342 SER A CA 1
ATOM 2727 C C . SER A 1 342 ? -22.664 5.651 29.339 1.00 91.31 342 SER A C 1
ATOM 2729 O O . SER A 1 342 ? -21.956 4.684 29.629 1.00 91.31 342 SER A O 1
ATOM 2731 N N . GLU A 1 343 ? -23.790 5.513 28.632 1.00 94.88 343 GLU A N 1
ATOM 2732 C CA . GLU A 1 343 ? -24.279 4.240 28.108 1.00 94.88 343 GLU A CA 1
ATOM 2733 C C . GLU A 1 343 ? -23.334 3.700 27.030 1.00 94.88 343 GLU A C 1
ATOM 2735 O O . GLU A 1 343 ? -22.748 4.457 26.251 1.00 94.88 343 GLU A O 1
ATOM 2740 N N . ILE A 1 344 ? -23.187 2.377 26.993 1.00 94.88 344 ILE A N 1
ATOM 2741 C CA . ILE A 1 344 ? -22.400 1.680 25.981 1.00 94.88 344 ILE A CA 1
ATOM 2742 C C . ILE A 1 344 ? -23.350 1.137 24.920 1.00 94.88 344 ILE A C 1
ATOM 2744 O O . ILE A 1 344 ? -24.167 0.264 25.204 1.00 94.88 344 ILE A O 1
ATOM 2748 N N . ILE A 1 345 ? -23.193 1.618 23.691 1.00 93.62 345 ILE A N 1
ATOM 2749 C CA . ILE A 1 345 ? -23.952 1.159 22.530 1.00 93.62 345 ILE A CA 1
ATOM 2750 C C . ILE A 1 345 ? -23.019 0.469 21.536 1.00 93.62 345 ILE A C 1
ATOM 2752 O O . ILE A 1 345 ? -21.897 0.916 21.300 1.00 93.62 345 ILE A O 1
ATOM 2756 N N . ASN A 1 346 ? -23.477 -0.624 20.933 1.00 92.25 346 ASN A N 1
ATOM 2757 C CA . ASN A 1 346 ? -22.756 -1.303 19.860 1.00 92.25 346 ASN A CA 1
ATOM 2758 C C . ASN A 1 346 ? -23.462 -1.011 18.531 1.00 92.25 346 ASN A C 1
ATOM 2760 O O . ASN A 1 346 ? -24.601 -1.435 18.318 1.00 92.25 346 ASN A O 1
ATOM 2764 N N . LEU A 1 347 ? -22.775 -0.284 17.641 1.00 91.62 347 LEU A N 1
ATOM 2765 C CA . LEU A 1 347 ? -23.347 0.160 16.370 1.00 91.62 347 LEU A CA 1
ATOM 2766 C C . LEU A 1 347 ? -23.677 -0.998 15.418 1.00 91.62 347 LEU A C 1
ATOM 2768 O O . LEU A 1 347 ? -24.464 -0.800 14.493 1.00 91.62 347 LEU A O 1
ATOM 2772 N N . LEU A 1 348 ? -23.143 -2.204 15.645 1.00 90.12 348 LEU A N 1
ATOM 2773 C CA . LEU A 1 348 ? -23.500 -3.397 14.873 1.00 90.12 348 LEU A CA 1
ATOM 2774 C C . LEU A 1 348 ? -24.993 -3.733 15.003 1.00 90.12 348 LEU A C 1
ATOM 2776 O O . LEU A 1 348 ? -25.621 -4.136 14.029 1.00 90.12 348 LEU A O 1
ATOM 2780 N N . TYR A 1 349 ? -25.577 -3.512 16.183 1.00 92.62 349 TYR A N 1
ATOM 2781 C CA . TYR A 1 349 ? -26.997 -3.770 16.447 1.00 92.62 349 TYR A CA 1
ATOM 2782 C C . TYR A 1 349 ? -27.890 -2.549 16.174 1.00 92.62 349 TYR A C 1
ATOM 2784 O O . TYR A 1 349 ? -29.098 -2.597 16.399 1.00 92.62 349 TYR A O 1
ATOM 2792 N N . MET A 1 350 ? -27.312 -1.453 15.670 1.00 92.19 350 MET A N 1
ATOM 2793 C CA . MET A 1 350 ? -28.007 -0.201 15.366 1.00 92.19 350 MET A CA 1
ATOM 2794 C C . MET A 1 350 ? -27.762 0.199 13.902 1.00 92.19 350 MET A C 1
ATOM 2796 O O . MET A 1 350 ? -27.076 1.187 13.634 1.00 92.19 350 MET A O 1
ATOM 2800 N N . PRO A 1 351 ? -28.324 -0.532 12.920 1.00 87.38 351 PRO A N 1
ATOM 2801 C CA . PRO A 1 351 ? -27.956 -0.384 11.508 1.00 87.38 351 PRO A CA 1
ATOM 2802 C C . PRO A 1 351 ? -28.168 1.037 10.957 1.00 87.38 351 PRO A C 1
ATOM 2804 O O . PRO A 1 351 ? -27.386 1.488 10.118 1.00 87.38 351 PRO A O 1
ATOM 2807 N N . ASN A 1 352 ? -29.161 1.758 11.489 1.00 92.12 352 ASN A N 1
ATOM 2808 C CA . ASN A 1 352 ? -29.544 3.112 11.075 1.00 92.12 352 ASN A CA 1
ATOM 2809 C C . ASN A 1 352 ? -28.731 4.233 11.750 1.00 92.12 352 ASN A C 1
ATOM 2811 O O . ASN A 1 352 ? -28.910 5.406 11.423 1.00 92.12 352 ASN A O 1
ATOM 2815 N N . VAL A 1 353 ? -27.860 3.894 12.703 1.00 91.75 353 VAL A N 1
ATOM 2816 C CA . VAL A 1 353 ? -26.995 4.855 13.392 1.00 91.75 353 VAL A CA 1
ATOM 2817 C C . VAL A 1 353 ? -25.576 4.695 12.858 1.00 91.75 353 VAL A C 1
ATOM 2819 O O . VAL A 1 353 ? -24.971 3.631 12.980 1.00 91.75 353 VAL A O 1
ATOM 2822 N N . LEU A 1 354 ? -25.057 5.753 12.236 1.00 89.19 354 LEU A N 1
ATOM 2823 C CA . LEU A 1 354 ? -23.719 5.799 11.644 1.00 89.19 354 LEU A CA 1
ATOM 2824 C C . LEU A 1 354 ? -22.874 6.855 12.348 1.00 89.19 354 LEU A C 1
ATOM 2826 O O . LEU A 1 354 ? -23.412 7.793 12.938 1.00 89.19 354 LEU A O 1
ATOM 2830 N N . ILE A 1 355 ? -21.553 6.733 12.239 1.00 87.38 355 ILE A N 1
ATOM 2831 C CA . ILE A 1 355 ? -20.646 7.826 12.587 1.00 87.38 355 ILE A CA 1
ATOM 2832 C C . ILE A 1 355 ? -20.764 8.883 11.492 1.00 87.38 355 ILE A C 1
ATOM 2834 O O . ILE A 1 355 ? -20.479 8.619 10.329 1.00 87.38 355 ILE A O 1
ATOM 2838 N N . LYS A 1 356 ? -21.213 10.072 11.883 1.00 85.81 356 LYS A N 1
ATOM 2839 C CA . LYS A 1 356 ? -21.388 11.227 11.006 1.00 85.81 356 LYS A CA 1
ATOM 2840 C C . LYS A 1 356 ? -20.112 12.057 10.928 1.00 85.81 356 LYS A C 1
ATOM 2842 O O . LYS A 1 356 ? -19.697 12.414 9.837 1.00 85.81 356 LYS A O 1
ATOM 2847 N N . ASN A 1 357 ? -19.491 12.352 12.074 1.00 82.38 357 ASN A N 1
ATOM 2848 C CA . ASN A 1 357 ? -18.263 13.146 12.149 1.00 82.38 357 ASN A CA 1
ATOM 2849 C C . ASN A 1 357 ? -17.283 12.557 13.169 1.00 82.38 357 ASN A C 1
ATOM 2851 O O . ASN A 1 357 ? -17.699 12.075 14.224 1.00 82.38 357 ASN A O 1
ATOM 2855 N N . ILE A 1 358 ? -15.982 12.673 12.889 1.00 79.25 358 ILE A N 1
ATOM 2856 C CA . ILE A 1 358 ? -14.922 12.522 13.895 1.00 79.25 358 ILE A CA 1
ATOM 2857 C C . ILE A 1 358 ? -14.686 13.895 14.526 1.00 79.25 358 ILE A C 1
ATOM 2859 O O . ILE A 1 358 ? -14.465 14.885 13.828 1.00 79.25 358 ILE A O 1
ATOM 2863 N N . ILE A 1 359 ? -14.746 13.963 15.852 1.00 80.88 359 ILE A N 1
ATOM 2864 C CA . ILE A 1 359 ? -14.567 15.200 16.609 1.00 80.88 359 ILE A CA 1
ATOM 2865 C C . ILE A 1 359 ? -13.087 15.297 16.991 1.00 80.88 359 ILE A C 1
ATOM 2867 O O . ILE A 1 359 ? -12.638 14.673 17.953 1.00 80.88 359 ILE A O 1
ATOM 2871 N N . HIS A 1 360 ? -12.314 16.069 16.229 1.00 63.84 360 HIS A N 1
ATOM 2872 C CA . HIS A 1 360 ? -10.921 16.358 16.569 1.00 63.84 360 HIS A CA 1
ATOM 2873 C C . HIS A 1 360 ? -10.864 17.318 17.767 1.00 63.84 360 HIS A C 1
ATOM 2875 O O . HIS A 1 360 ? -11.509 18.366 17.751 1.00 63.84 360 HIS A O 1
ATOM 2881 N N . GLN A 1 361 ? -10.108 16.968 18.812 1.00 39.84 361 GLN A N 1
ATOM 2882 C CA . GLN A 1 361 ? -9.763 17.933 19.856 1.00 39.84 361 GLN A CA 1
ATOM 2883 C C . GLN A 1 361 ? -8.761 18.933 19.270 1.00 39.84 361 GLN A C 1
ATOM 2885 O O . GLN A 1 361 ? -7.711 18.534 18.771 1.00 39.84 361 GLN A O 1
ATOM 2890 N N . SER A 1 362 ? -9.149 20.207 19.276 1.00 31.52 362 SER A N 1
ATOM 2891 C CA . SER A 1 362 ? -8.314 21.366 18.945 1.00 31.52 362 SER A CA 1
ATOM 2892 C C . SER A 1 362 ? -7.187 21.577 19.943 1.00 31.52 362 SER A C 1
ATOM 2894 O O . SER A 1 362 ? -7.487 21.426 21.152 1.00 31.52 362 SER A O 1
#